Protein AF-A0AAV6Z1L3-F1 (afdb_monomer_lite)

pLDDT: mean 73.96, std 23.4, range [27.77, 97.69]

Radius of gyration: 25.68 Å; chains: 1; bounding box: 62×85×58 Å

InterPro domains:
  IPR026791 Dedicator of cytokinesis [PTHR23317] (1-292)
  IPR060065 DOCK6-11, TPR domain [PF28208] (200-290)

Structure (mmCIF, N/CA/C/O backbone):
data_AF-A0AAV6Z1L3-F1
#
_entry.id   AF-A0AAV6Z1L3-F1
#
loop_
_atom_site.group_PDB
_atom_site.id
_atom_site.type_symbol
_atom_site.label_atom_id
_atom_site.label_alt_id
_atom_site.label_comp_id
_atom_site.label_asym_id
_atom_site.label_entity_id
_atom_site.label_seq_id
_atom_site.pdbx_PDB_ins_code
_atom_site.Cartn_x
_atom_site.Cartn_y
_atom_site.Cartn_z
_atom_site.occupancy
_atom_site.B_iso_or_equiv
_atom_site.auth_seq_id
_atom_site.auth_comp_id
_atom_site.auth_asym_id
_atom_site.auth_atom_id
_atom_site.pdbx_PDB_model_num
ATOM 1 N N . GLN A 1 1 ? -10.221 18.051 -15.259 1.00 65.19 1 GLN A N 1
ATOM 2 C CA . GLN A 1 1 ? -9.215 16.973 -15.353 1.00 65.19 1 GLN A CA 1
ATOM 3 C C . GLN A 1 1 ? -8.293 17.089 -14.142 1.00 65.19 1 GLN A C 1
ATOM 5 O O . GLN A 1 1 ? -8.167 18.196 -13.633 1.00 65.19 1 GLN A O 1
ATOM 10 N N . ASP A 1 2 ? -7.789 15.989 -13.578 1.00 86.56 2 ASP A N 1
ATOM 11 C CA . ASP A 1 2 ? -6.905 16.030 -12.400 1.00 86.56 2 ASP A CA 1
ATOM 12 C C . ASP A 1 2 ? -5.448 15.824 -12.822 1.00 86.56 2 ASP A C 1
ATOM 14 O O . ASP A 1 2 ? -5.086 14.736 -13.264 1.00 86.56 2 ASP A O 1
ATOM 18 N N . ASN A 1 3 ? -4.632 16.873 -12.702 1.00 89.88 3 ASN A N 1
ATOM 19 C CA . ASN A 1 3 ? -3.274 16.882 -13.249 1.00 89.88 3 ASN A CA 1
ATOM 20 C C . ASN A 1 3 ? -2.341 15.886 -12.540 1.00 89.88 3 ASN A C 1
ATOM 22 O O . ASN A 1 3 ? -1.451 15.323 -13.177 1.00 89.88 3 ASN A O 1
ATOM 26 N N . HIS A 1 4 ? -2.525 15.663 -11.234 1.00 92.12 4 HIS A N 1
ATOM 27 C CA . HIS A 1 4 ? -1.673 14.761 -10.454 1.00 92.12 4 HIS A CA 1
ATOM 28 C C . HIS A 1 4 ? -1.949 13.304 -10.821 1.00 92.12 4 HIS A C 1
ATOM 30 O O . HIS A 1 4 ? -1.023 12.543 -11.109 1.00 92.12 4 HIS A O 1
ATOM 36 N N . LEU A 1 5 ? -3.232 12.947 -10.881 1.00 91.69 5 LEU A N 1
ATOM 37 C CA . LEU A 1 5 ? -3.677 11.617 -11.263 1.00 91.69 5 LEU A CA 1
ATOM 38 C C . LEU A 1 5 ? -3.288 11.278 -12.707 1.00 91.69 5 LEU A C 1
ATOM 40 O O . LEU A 1 5 ? -2.780 10.192 -12.977 1.00 91.69 5 LEU A O 1
ATOM 44 N N . GLU A 1 6 ? -3.481 12.220 -13.631 1.00 91.06 6 GLU A N 1
ATOM 45 C CA . GLU A 1 6 ? -3.115 12.044 -15.035 1.00 91.06 6 GLU A CA 1
ATOM 46 C C . GLU A 1 6 ? -1.605 11.881 -15.223 1.00 91.06 6 GLU A C 1
ATOM 48 O O . GLU A 1 6 ? -1.180 10.966 -15.936 1.00 91.06 6 GLU A O 1
ATOM 53 N N . LYS A 1 7 ? -0.784 12.702 -14.546 1.00 91.44 7 LYS A N 1
ATOM 54 C CA . LYS A 1 7 ? 0.680 12.569 -14.595 1.00 91.44 7 LYS A CA 1
ATOM 55 C C . LYS A 1 7 ? 1.113 11.179 -14.124 1.00 91.44 7 LYS A C 1
ATOM 57 O O . LYS A 1 7 ? 1.880 10.518 -14.822 1.00 91.44 7 LYS A O 1
ATOM 62 N N . PHE A 1 8 ? 0.598 10.717 -12.982 1.00 94.06 8 PHE A N 1
ATOM 63 C CA . PHE A 1 8 ? 0.919 9.395 -12.436 1.00 94.06 8 PHE A CA 1
ATOM 64 C C . PHE A 1 8 ? 0.513 8.251 -13.376 1.00 94.06 8 PHE A C 1
ATOM 66 O O . PHE A 1 8 ? 1.329 7.377 -13.673 1.00 94.06 8 PHE A O 1
ATOM 73 N N . LEU A 1 9 ? -0.729 8.257 -13.870 1.00 91.88 9 LEU A N 1
ATOM 74 C CA . LEU A 1 9 ? -1.236 7.188 -14.733 1.00 91.88 9 LEU A CA 1
ATOM 75 C C . LEU A 1 9 ? -0.508 7.143 -16.080 1.00 91.88 9 LEU A C 1
ATOM 77 O O . LEU A 1 9 ? -0.181 6.056 -16.553 1.00 91.88 9 LEU A O 1
ATOM 81 N N . THR A 1 10 ? -0.199 8.302 -16.666 1.00 89.81 10 THR A N 1
ATOM 82 C CA . THR A 1 10 ? 0.554 8.388 -17.928 1.00 89.81 10 THR A CA 1
ATOM 83 C C . THR A 1 10 ? 1.974 7.854 -17.758 1.00 89.81 10 THR A C 1
ATOM 85 O O . THR A 1 10 ? 2.446 7.087 -18.596 1.00 89.81 10 THR A O 1
ATOM 88 N N . LEU A 1 11 ? 2.642 8.211 -16.655 1.00 89.00 11 LEU A N 1
ATOM 89 C CA . LEU A 1 11 ? 3.970 7.695 -16.330 1.00 89.00 11 LEU A CA 1
ATOM 90 C C . LEU A 1 11 ? 3.958 6.179 -16.138 1.00 89.00 11 LEU A C 1
ATOM 92 O O . LEU A 1 11 ? 4.783 5.499 -16.734 1.00 89.00 11 LEU A O 1
ATOM 96 N N . CYS A 1 12 ? 3.013 5.633 -15.369 1.00 88.75 12 CYS A N 1
ATOM 97 C CA . CYS A 1 12 ? 2.907 4.182 -15.190 1.00 88.75 12 CYS A CA 1
ATOM 98 C C . CYS A 1 12 ? 2.656 3.465 -16.520 1.00 88.75 12 CYS A C 1
ATOM 100 O O . CYS A 1 12 ? 3.323 2.480 -16.822 1.00 88.75 12 CYS A O 1
ATOM 102 N N . HIS A 1 13 ? 1.753 4.002 -17.344 1.00 86.00 13 HIS A N 1
ATOM 103 C CA . HIS A 1 13 ? 1.431 3.418 -18.639 1.00 86.00 13 HIS A CA 1
ATOM 104 C C . HIS A 1 13 ? 2.632 3.397 -19.591 1.00 86.00 13 HIS A C 1
ATOM 106 O O . HIS A 1 13 ? 2.875 2.392 -20.255 1.00 86.00 13 HIS A O 1
ATOM 112 N N . ALA A 1 14 ? 3.427 4.471 -19.617 1.00 82.94 14 ALA A N 1
ATOM 113 C CA . ALA A 1 14 ? 4.644 4.532 -20.422 1.00 82.94 14 ALA A CA 1
ATOM 114 C C . ALA A 1 14 ? 5.702 3.494 -19.999 1.00 82.94 14 ALA A C 1
ATOM 116 O O . ALA A 1 14 ? 6.586 3.178 -20.793 1.00 82.94 14 ALA A O 1
ATOM 117 N N . LEU A 1 15 ? 5.605 2.961 -18.775 1.00 79.88 15 LEU A N 1
ATOM 118 C CA . LEU A 1 15 ? 6.549 2.008 -18.182 1.00 79.88 15 LEU A CA 1
ATOM 119 C C . LEU A 1 15 ? 6.068 0.550 -18.244 1.00 79.88 15 LEU A C 1
ATOM 121 O O . LEU A 1 15 ? 6.823 -0.355 -17.903 1.00 79.88 15 LEU A O 1
ATOM 125 N N . GLU A 1 16 ? 4.836 0.304 -18.695 1.00 76.00 16 GLU A N 1
ATOM 126 C CA . GLU A 1 16 ? 4.280 -1.049 -18.867 1.00 76.00 16 GLU A CA 1
ATOM 127 C C . GLU A 1 16 ? 4.758 -1.754 -20.144 1.00 76.00 16 GLU A C 1
ATOM 129 O O . GLU A 1 16 ? 4.605 -2.969 -20.268 1.00 76.00 16 GLU A O 1
ATOM 134 N N . GLY A 1 17 ? 5.332 -1.006 -21.088 1.00 70.56 17 GLY A N 1
ATOM 135 C CA . GLY A 1 17 ? 5.827 -1.508 -22.369 1.00 70.56 17 GLY A CA 1
ATOM 136 C C . GLY A 1 17 ? 7.280 -1.109 -22.654 1.00 70.56 17 GLY A C 1
ATOM 137 O O . GLY A 1 17 ? 7.966 -0.582 -21.778 1.00 70.56 17 GLY A O 1
ATOM 138 N N . PRO A 1 18 ? 7.776 -1.347 -23.883 1.00 66.38 18 PRO A N 1
ATOM 139 C CA . PRO A 1 18 ? 9.090 -0.866 -24.297 1.00 66.38 18 PRO A CA 1
ATOM 140 C C . PRO A 1 18 ? 9.117 0.667 -24.258 1.00 66.38 18 PRO A C 1
ATOM 142 O O . PRO A 1 18 ? 8.459 1.345 -25.052 1.00 66.38 18 PRO A O 1
ATOM 145 N N . VAL A 1 19 ? 9.874 1.216 -23.309 1.00 70.00 19 VAL A N 1
ATOM 146 C CA . VAL A 1 19 ? 9.942 2.660 -23.076 1.00 70.00 19 VAL A CA 1
ATOM 147 C C . VAL A 1 19 ? 10.664 3.330 -24.241 1.00 70.00 19 VAL A C 1
ATOM 149 O O . VAL A 1 19 ? 11.829 3.045 -24.509 1.00 70.00 19 VAL A O 1
ATOM 152 N N . THR A 1 20 ? 9.978 4.242 -24.931 1.00 70.25 20 THR A N 1
ATOM 153 C CA . THR A 1 20 ? 10.572 5.058 -25.997 1.00 70.25 20 THR A CA 1
ATOM 154 C C . THR A 1 20 ? 10.669 6.498 -25.514 1.00 70.25 20 THR A C 1
ATOM 156 O O . THR A 1 20 ? 9.656 7.178 -25.348 1.00 70.25 20 THR A O 1
ATOM 159 N N . PHE A 1 21 ? 11.889 6.962 -25.249 1.00 75.81 21 PHE A N 1
ATOM 160 C CA . PHE A 1 21 ? 12.128 8.325 -24.780 1.00 75.81 21 PHE A CA 1
ATOM 161 C C . PHE A 1 21 ? 12.169 9.338 -25.938 1.00 75.81 21 PHE A C 1
ATOM 163 O O . PHE A 1 21 ? 12.602 8.991 -27.039 1.00 75.81 21 PHE A O 1
ATOM 170 N N . PRO A 1 22 ? 11.784 10.609 -25.698 1.00 75.69 22 PRO A N 1
ATOM 171 C CA . PRO A 1 22 ? 11.265 11.166 -24.445 1.00 75.69 22 PRO A CA 1
ATOM 172 C C . PRO A 1 22 ? 9.778 10.851 -24.233 1.00 75.69 22 PRO A C 1
ATOM 174 O O . PRO A 1 22 ? 8.977 10.923 -25.167 1.00 75.69 22 PRO A O 1
ATOM 177 N N . ILE A 1 23 ? 9.392 10.584 -22.985 1.00 77.94 23 ILE A N 1
ATOM 178 C CA . ILE A 1 23 ? 7.982 10.405 -22.628 1.00 77.94 23 ILE A CA 1
ATOM 179 C C . ILE A 1 23 ? 7.345 11.796 -22.581 1.00 77.94 23 ILE A C 1
ATOM 181 O O . ILE A 1 23 ? 7.827 12.684 -21.877 1.00 77.94 23 ILE A O 1
ATOM 185 N N . ARG A 1 24 ? 6.273 12.011 -23.346 1.00 75.06 24 ARG A N 1
ATOM 186 C CA . ARG A 1 24 ? 5.487 13.250 -23.279 1.00 75.06 24 ARG A CA 1
ATOM 187 C C . ARG A 1 24 ? 4.335 13.046 -22.309 1.00 75.06 24 ARG A C 1
ATOM 189 O O . ARG A 1 24 ? 3.485 12.195 -22.553 1.00 75.06 24 ARG A O 1
ATOM 196 N N . VAL A 1 25 ? 4.320 13.818 -21.229 1.00 76.19 25 VAL A N 1
ATOM 197 C CA . VAL A 1 25 ? 3.240 13.813 -20.239 1.00 76.19 25 VAL A CA 1
ATOM 198 C C . VAL A 1 25 ? 2.712 15.229 -20.126 1.00 76.19 25 VAL A C 1
ATOM 200 O O . VAL A 1 25 ? 3.458 16.125 -19.727 1.00 76.19 25 VAL A O 1
ATOM 203 N N . LEU A 1 26 ? 1.441 15.430 -20.483 1.00 71.50 26 LEU A N 1
ATOM 204 C CA . LEU A 1 26 ? 0.866 16.767 -20.654 1.00 71.50 26 LEU A CA 1
ATOM 205 C C . LEU A 1 26 ? 1.756 17.588 -21.618 1.00 71.50 26 LEU A C 1
ATOM 207 O O . LEU A 1 26 ? 1.988 17.153 -22.746 1.00 71.50 26 LEU A O 1
ATOM 211 N N . ASP A 1 27 ? 2.330 18.699 -21.142 1.00 70.06 27 ASP A N 1
ATOM 212 C CA . ASP A 1 27 ? 3.246 19.579 -21.885 1.00 70.06 27 ASP A CA 1
ATOM 213 C C . ASP A 1 27 ? 4.737 19.368 -21.544 1.00 70.06 27 ASP A C 1
ATOM 215 O O . ASP A 1 27 ? 5.611 20.073 -22.055 1.00 70.06 27 ASP A O 1
ATOM 219 N N . GLN A 1 28 ? 5.066 18.406 -20.674 1.00 78.06 28 GLN A N 1
ATOM 220 C CA . GLN A 1 28 ? 6.437 18.155 -20.223 1.00 78.06 28 GLN A CA 1
ATOM 221 C C . GLN A 1 28 ? 7.077 16.986 -20.979 1.00 78.06 28 GLN A C 1
ATOM 223 O O . GLN A 1 28 ? 6.476 15.926 -21.172 1.00 78.06 28 GLN A O 1
ATOM 228 N N . LYS A 1 29 ? 8.336 17.176 -21.393 1.00 81.44 29 LYS A N 1
ATOM 229 C CA . LYS A 1 29 ? 9.184 16.113 -21.945 1.00 81.44 29 LYS A CA 1
ATOM 230 C C . LYS A 1 29 ? 10.006 15.504 -20.816 1.00 81.44 29 LYS A C 1
ATOM 232 O O . LYS A 1 29 ? 10.854 16.184 -20.248 1.00 81.44 29 LYS A O 1
ATOM 237 N N . ILE A 1 30 ? 9.768 14.232 -20.534 1.00 82.62 30 ILE A N 1
ATOM 238 C CA . ILE A 1 30 ? 10.465 13.470 -19.501 1.00 82.62 30 ILE A CA 1
ATOM 239 C C . ILE A 1 30 ? 11.556 12.642 -20.176 1.00 82.62 30 ILE A C 1
ATOM 241 O O . ILE A 1 30 ? 11.295 11.863 -21.101 1.00 82.62 30 ILE A O 1
ATOM 245 N N . THR A 1 31 ? 12.795 12.857 -19.741 1.00 83.88 31 THR A N 1
ATOM 246 C CA . THR A 1 31 ? 13.967 12.115 -20.210 1.00 83.88 31 THR A CA 1
ATOM 247 C C . THR A 1 31 ? 14.218 10.915 -19.306 1.00 83.88 31 THR A C 1
ATOM 249 O O . THR A 1 31 ? 13.732 10.856 -18.179 1.00 83.88 31 THR A O 1
ATOM 252 N N . GLU A 1 32 ? 15.021 9.959 -19.768 1.00 80.62 32 GLU A N 1
ATOM 253 C CA . GLU A 1 32 ? 15.400 8.799 -18.951 1.00 80.62 32 GLU A CA 1
ATOM 254 C C . GLU A 1 32 ? 16.074 9.213 -17.635 1.00 80.62 32 GLU A C 1
ATOM 256 O O . GLU A 1 32 ? 15.790 8.651 -16.581 1.00 80.62 32 GLU A O 1
ATOM 261 N N . SER A 1 33 ? 16.895 10.265 -17.678 1.00 80.81 33 SER A N 1
ATOM 262 C CA . SER A 1 33 ? 17.598 10.802 -16.512 1.00 80.81 33 SER A CA 1
ATOM 263 C C . SER A 1 33 ? 16.686 11.488 -15.489 1.00 80.81 33 SER A C 1
ATOM 265 O O . SER A 1 33 ? 17.058 11.570 -14.322 1.00 80.81 33 SER A O 1
ATOM 267 N N . SER A 1 34 ? 15.522 12.011 -15.899 1.00 86.12 34 SER A N 1
ATOM 268 C CA . SER A 1 34 ? 14.571 12.670 -14.990 1.00 86.12 34 SER A CA 1
ATOM 269 C C . SER A 1 34 ? 13.438 11.748 -14.542 1.00 86.12 34 SER A C 1
ATOM 271 O O . SER A 1 34 ? 12.800 12.027 -13.529 1.00 86.12 34 SER A O 1
ATOM 273 N N . LEU 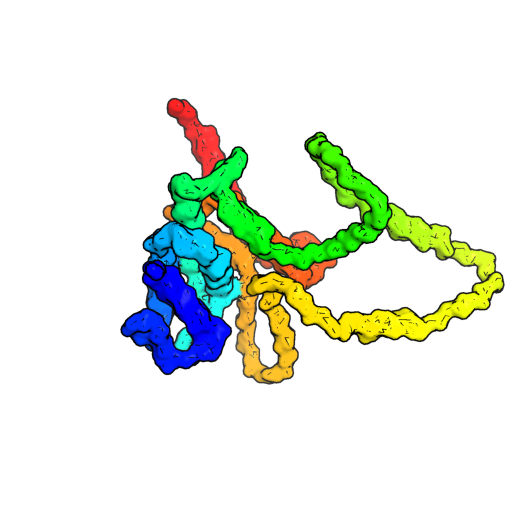A 1 35 ? 13.219 10.633 -15.248 1.00 87.12 35 LEU A N 1
ATOM 274 C CA . LEU A 1 35 ? 12.097 9.720 -15.037 1.00 87.12 35 LEU A CA 1
ATOM 275 C C . LEU A 1 35 ? 11.957 9.262 -13.584 1.00 87.12 35 LEU A C 1
ATOM 277 O O . LEU A 1 35 ? 10.857 9.291 -13.039 1.00 87.12 35 LEU A O 1
ATOM 281 N N . GLU A 1 36 ? 13.055 8.847 -12.947 1.00 89.62 36 GLU A N 1
ATOM 282 C CA . GLU A 1 36 ? 13.023 8.400 -11.552 1.00 89.62 36 GLU A CA 1
ATOM 283 C C . GLU A 1 36 ? 12.492 9.502 -10.627 1.00 89.62 36 GLU A C 1
ATOM 285 O O . GLU A 1 36 ? 11.626 9.257 -9.783 1.00 89.62 36 GLU A O 1
ATOM 290 N N . HIS A 1 37 ? 13.015 10.716 -10.789 1.00 90.69 37 HIS A N 1
ATOM 291 C CA . HIS A 1 37 ? 12.625 11.867 -9.989 1.00 90.69 37 HIS A CA 1
ATOM 292 C C . HIS A 1 37 ? 11.164 12.252 -10.251 1.00 90.69 37 HIS A C 1
ATOM 294 O O . HIS A 1 37 ? 10.393 12.427 -9.307 1.00 90.69 37 HIS A O 1
ATOM 300 N N . ASP A 1 38 ? 10.760 12.308 -11.520 1.00 91.19 38 ASP A N 1
ATOM 301 C CA . ASP A 1 38 ? 9.393 12.619 -11.934 1.00 91.19 38 ASP A CA 1
ATOM 302 C C . ASP A 1 38 ? 8.375 11.593 -11.422 1.00 91.19 38 ASP A C 1
ATOM 304 O O . ASP A 1 38 ? 7.295 11.973 -10.959 1.00 91.19 38 ASP A O 1
ATOM 308 N N . LEU A 1 39 ? 8.720 10.301 -11.451 1.00 92.12 39 LEU A N 1
ATOM 309 C CA . LEU A 1 39 ? 7.866 9.237 -10.935 1.00 92.12 39 LEU A CA 1
ATOM 310 C C . LEU A 1 39 ? 7.749 9.320 -9.408 1.00 92.12 39 LEU A C 1
ATOM 312 O O . LEU A 1 39 ? 6.629 9.286 -8.896 1.00 92.12 39 LEU A O 1
ATOM 316 N N . LYS A 1 40 ? 8.860 9.524 -8.683 1.00 93.56 40 LYS A N 1
ATOM 317 C CA . LYS A 1 40 ? 8.846 9.754 -7.223 1.00 93.56 40 LYS A CA 1
ATOM 318 C C . LYS A 1 40 ? 7.954 10.933 -6.844 1.00 93.56 40 LYS A C 1
ATOM 320 O O . LYS A 1 40 ? 7.123 10.807 -5.946 1.00 93.56 40 LYS A O 1
ATOM 325 N N . LEU A 1 41 ? 8.082 12.058 -7.547 1.00 93.56 41 LEU A N 1
ATOM 326 C CA . LEU A 1 41 ? 7.231 13.223 -7.317 1.00 93.56 41 LEU A CA 1
ATOM 327 C C . LEU A 1 41 ? 5.760 12.921 -7.609 1.00 93.56 41 LEU A C 1
ATOM 329 O O . LEU A 1 41 ? 4.903 13.285 -6.806 1.00 93.56 41 LEU A O 1
ATOM 333 N N . SER A 1 42 ? 5.460 12.226 -8.712 1.00 94.38 42 SER A N 1
ATOM 334 C CA . SER A 1 42 ? 4.078 11.870 -9.054 1.00 94.38 42 SER A CA 1
ATOM 335 C C . SER A 1 42 ? 3.424 10.986 -7.985 1.00 94.38 42 SER A C 1
ATOM 337 O O . SER A 1 42 ? 2.273 11.225 -7.629 1.00 94.38 42 SER A O 1
ATOM 339 N N . LEU A 1 43 ? 4.173 10.041 -7.399 1.00 95.25 43 LEU A N 1
ATOM 340 C CA . LEU A 1 43 ? 3.709 9.187 -6.303 1.00 95.25 43 LEU A CA 1
ATOM 341 C C . LEU A 1 43 ? 3.332 10.017 -5.071 1.00 95.25 43 LEU A C 1
ATOM 343 O O . LEU A 1 43 ? 2.241 9.854 -4.524 1.00 95.25 43 LEU A O 1
ATOM 347 N N . ILE A 1 44 ? 4.199 10.941 -4.653 1.00 93.75 44 ILE A N 1
ATOM 348 C CA . ILE A 1 44 ? 3.959 11.804 -3.485 1.00 93.75 44 ILE A CA 1
ATOM 349 C C . ILE A 1 44 ? 2.735 12.708 -3.719 1.00 93.75 44 ILE A C 1
ATOM 351 O O . ILE A 1 44 ? 1.885 12.874 -2.837 1.00 93.75 44 ILE A O 1
ATOM 355 N N . GLN A 1 45 ? 2.611 13.254 -4.931 1.00 93.44 45 GLN A N 1
ATOM 356 C CA . GLN A 1 45 ? 1.542 14.177 -5.311 1.00 93.44 45 GLN A CA 1
ATOM 357 C C . GLN A 1 45 ? 0.162 13.520 -5.449 1.00 93.44 45 GLN A C 1
ATOM 359 O O . GLN A 1 45 ? -0.837 14.238 -5.424 1.00 93.44 45 GLN A O 1
ATOM 364 N N . LEU A 1 46 ? 0.062 12.185 -5.513 1.00 92.88 46 LEU A N 1
ATOM 365 C CA . LEU A 1 46 ? -1.234 11.491 -5.551 1.00 92.88 46 LEU A CA 1
ATOM 366 C C . LEU A 1 46 ? -2.143 11.863 -4.374 1.00 92.88 46 LEU A C 1
ATOM 368 O O . LEU A 1 46 ? -3.357 11.954 -4.548 1.00 92.88 46 LEU A O 1
ATOM 372 N N . SER A 1 47 ? -1.560 12.133 -3.204 1.00 88.56 47 SER A N 1
ATOM 373 C CA . SER A 1 47 ? -2.279 12.587 -2.004 1.00 88.56 47 SER A CA 1
ATOM 374 C C . SER A 1 47 ? -3.012 13.924 -2.187 1.00 88.56 47 SER A C 1
ATOM 376 O O . SER A 1 47 ? -3.978 14.191 -1.478 1.00 88.56 47 SER A O 1
ATOM 378 N N . SER A 1 48 ? -2.570 14.744 -3.147 1.00 90.19 48 SER A N 1
ATOM 379 C CA . SER A 1 48 ? -3.136 16.058 -3.480 1.00 90.19 48 SER A CA 1
ATOM 380 C C . SER A 1 48 ? -4.160 16.002 -4.621 1.00 90.19 48 SER A C 1
ATOM 382 O O . SER A 1 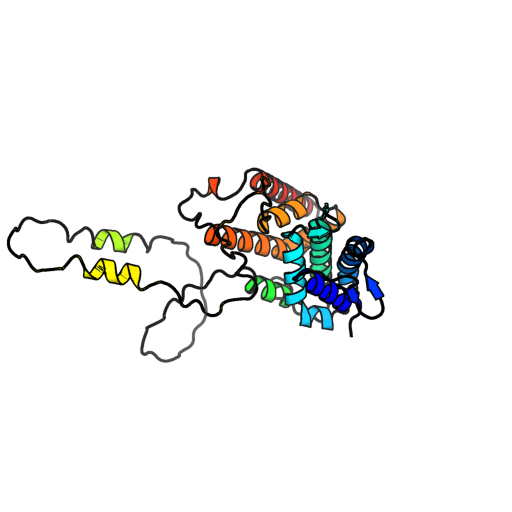48 ? -4.671 17.040 -5.040 1.00 90.19 48 SER A O 1
ATOM 384 N N . SER A 1 49 ? -4.466 14.809 -5.139 1.00 92.00 49 SER A N 1
ATOM 385 C CA . SER A 1 49 ? -5.476 14.633 -6.189 1.00 92.00 49 SER A CA 1
ATOM 386 C C . SER A 1 49 ? -6.871 14.964 -5.657 1.00 92.00 49 SER A C 1
ATOM 388 O O . SER A 1 49 ? -7.200 14.698 -4.498 1.00 92.00 49 SER A O 1
ATOM 390 N N . ARG A 1 50 ? -7.736 15.501 -6.519 1.00 91.25 50 ARG A N 1
ATOM 391 C CA . ARG A 1 50 ? -9.145 15.740 -6.193 1.00 91.25 50 ARG A CA 1
ATOM 392 C C . ARG A 1 50 ? -9.835 14.416 -5.858 1.00 91.25 50 ARG A C 1
ATOM 394 O O . ARG A 1 50 ? -9.649 13.411 -6.547 1.00 91.25 50 ARG A O 1
ATOM 401 N N . LEU A 1 51 ? -10.681 14.444 -4.828 1.00 90.69 51 LEU A N 1
ATOM 402 C CA . LEU A 1 51 ? -11.347 13.255 -4.295 1.00 90.69 51 LEU A CA 1
ATOM 403 C C . LEU A 1 51 ? -12.189 12.522 -5.349 1.00 90.69 51 LEU A C 1
ATOM 405 O O . LEU A 1 51 ? -12.083 11.308 -5.472 1.00 90.69 51 LEU A O 1
ATOM 409 N N . GLU A 1 52 ? -13.007 13.244 -6.114 1.00 92.06 52 GLU A N 1
ATOM 410 C CA . GLU A 1 52 ? -13.922 12.651 -7.097 1.00 92.06 52 GLU A CA 1
ATOM 411 C C . GLU A 1 52 ? -13.178 11.849 -8.193 1.00 92.06 52 GLU A C 1
ATOM 413 O O . GLU A 1 52 ? -13.451 10.655 -8.333 1.00 92.06 52 GLU A O 1
ATOM 418 N N . PRO A 1 53 ? -12.179 12.408 -8.911 1.00 91.94 53 PRO A N 1
ATOM 419 C CA . PRO A 1 53 ? -11.335 11.629 -9.822 1.00 91.94 53 PRO A CA 1
ATOM 420 C C . PRO A 1 53 ? -10.623 10.453 -9.150 1.00 91.94 53 PRO A C 1
ATOM 422 O O . PRO A 1 53 ? -10.567 9.364 -9.718 1.00 91.94 53 PRO A O 1
ATOM 425 N N . LEU A 1 54 ? -10.098 10.651 -7.937 1.00 93.06 54 LEU A N 1
ATOM 426 C CA . LEU A 1 54 ? -9.400 9.596 -7.206 1.00 93.06 54 LEU A CA 1
ATOM 427 C C . LEU A 1 54 ? -10.328 8.416 -6.892 1.00 93.06 54 LEU A C 1
ATOM 429 O O . LEU A 1 54 ? -9.915 7.272 -7.030 1.00 93.06 54 LEU A O 1
ATOM 433 N N . VAL A 1 55 ? -11.580 8.681 -6.513 1.00 93.38 55 VAL A N 1
ATOM 434 C CA . VAL A 1 55 ? -12.598 7.652 -6.252 1.00 93.38 55 VAL A CA 1
ATOM 435 C C . VAL A 1 55 ? -12.947 6.886 -7.529 1.00 93.38 55 VAL A C 1
ATOM 437 O O . VAL A 1 55 ? -12.971 5.655 -7.505 1.00 93.38 55 VAL A O 1
ATOM 440 N N . LEU A 1 56 ? -13.159 7.587 -8.649 1.00 92.38 56 LEU A N 1
ATOM 441 C CA . LEU A 1 56 ? -13.501 6.971 -9.939 1.00 92.38 56 LEU A CA 1
ATOM 442 C C . LEU A 1 56 ? -12.409 6.014 -10.438 1.00 92.38 56 LEU A C 1
ATOM 444 O O . LEU A 1 56 ? -12.704 4.915 -10.910 1.00 92.38 56 LEU A O 1
ATOM 448 N N . PHE A 1 57 ? -11.143 6.407 -10.294 1.00 93.62 57 PHE A N 1
ATOM 449 C CA . PHE A 1 57 ? -9.994 5.633 -10.770 1.00 93.62 57 PHE A CA 1
ATOM 450 C C . PHE A 1 57 ? -9.264 4.872 -9.657 1.00 93.62 57 PHE A C 1
ATOM 452 O O . PHE A 1 57 ? -8.165 4.371 -9.889 1.00 93.62 57 PHE A O 1
ATOM 459 N N . LEU A 1 58 ? -9.859 4.739 -8.464 1.00 93.88 58 LEU A N 1
ATOM 460 C CA . LEU A 1 58 ? -9.172 4.201 -7.285 1.00 93.88 58 LEU A CA 1
ATOM 461 C C . LEU A 1 58 ? -8.564 2.821 -7.536 1.00 93.88 58 LEU A C 1
ATOM 463 O O . LEU A 1 58 ? -7.415 2.576 -7.183 1.00 93.88 58 LEU A O 1
ATOM 467 N N . HIS A 1 59 ? -9.340 1.932 -8.154 1.00 93.00 59 HIS A N 1
ATOM 468 C CA . HIS A 1 59 ? -8.908 0.574 -8.467 1.00 93.00 59 HIS A CA 1
ATOM 469 C C . HIS A 1 59 ? -7.657 0.576 -9.356 1.00 93.00 59 HIS A C 1
ATOM 471 O O . HIS A 1 59 ? -6.680 -0.089 -9.036 1.00 93.00 59 HIS A O 1
ATOM 477 N N . LEU A 1 60 ? -7.648 1.400 -10.408 1.00 93.25 60 LEU A N 1
ATOM 478 C CA . LEU A 1 60 ? -6.516 1.531 -11.317 1.00 93.25 60 LEU A CA 1
ATOM 479 C C . LEU A 1 60 ? -5.292 2.115 -10.602 1.00 93.25 60 LEU A C 1
ATOM 481 O O . LEU A 1 60 ? -4.185 1.616 -10.781 1.00 93.25 60 LEU A O 1
ATOM 485 N N . VAL A 1 61 ? -5.483 3.148 -9.777 1.00 95.38 61 VAL A N 1
ATOM 486 C CA . VAL A 1 61 ? -4.395 3.780 -9.015 1.00 95.38 61 VAL A CA 1
ATOM 487 C C . VAL A 1 61 ? -3.754 2.786 -8.057 1.00 95.38 61 VAL A C 1
ATOM 489 O O . VAL A 1 61 ? -2.534 2.634 -8.067 1.00 95.38 61 VAL A O 1
ATOM 492 N N . LEU A 1 62 ? -4.561 2.098 -7.246 1.00 95.44 62 LEU A N 1
ATOM 493 C CA . LEU A 1 62 ? -4.058 1.122 -6.284 1.00 95.44 62 LEU A CA 1
ATOM 494 C C . LEU A 1 62 ? -3.392 -0.066 -6.989 1.00 95.44 62 LEU A C 1
ATOM 496 O O . LEU A 1 62 ? -2.334 -0.497 -6.539 1.00 95.44 62 LEU A O 1
ATOM 500 N N . ASP A 1 63 ? -3.923 -0.524 -8.126 1.00 92.25 63 ASP A N 1
ATOM 501 C CA . ASP A 1 63 ? -3.284 -1.566 -8.933 1.00 92.25 63 ASP A CA 1
ATOM 502 C C . ASP A 1 63 ? -1.892 -1.132 -9.419 1.00 92.25 63 ASP A C 1
ATOM 504 O O . ASP A 1 63 ? -0.920 -1.874 -9.256 1.00 92.25 63 ASP A O 1
ATOM 508 N N . LYS A 1 64 ? -1.753 0.087 -9.964 1.00 92.88 64 LYS A N 1
ATOM 509 C CA . LYS A 1 64 ? -0.442 0.611 -10.394 1.00 92.88 64 LYS A CA 1
ATOM 510 C C . LYS A 1 64 ? 0.524 0.785 -9.222 1.00 92.88 6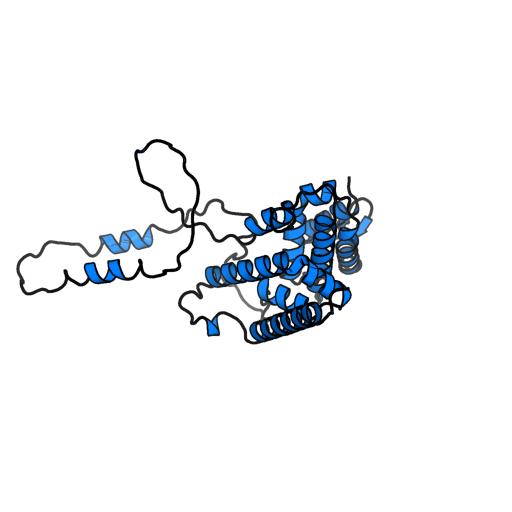4 LYS A C 1
ATOM 512 O O . LYS A 1 64 ? 1.693 0.427 -9.346 1.00 92.88 64 LYS A O 1
ATOM 517 N N . LEU A 1 65 ? 0.047 1.276 -8.076 1.00 95.25 65 LEU A N 1
ATOM 518 C CA . LEU A 1 65 ? 0.863 1.407 -6.866 1.00 95.25 65 LEU A CA 1
ATOM 519 C C . LEU A 1 65 ? 1.372 0.045 -6.390 1.00 95.25 65 LEU A C 1
ATOM 521 O O . LEU A 1 65 ? 2.569 -0.108 -6.165 1.00 95.25 65 LEU A O 1
ATOM 525 N N . PHE A 1 66 ? 0.495 -0.956 -6.303 1.00 93.88 66 PHE A N 1
ATOM 526 C CA . PHE A 1 66 ? 0.863 -2.304 -5.870 1.00 93.88 66 PHE A CA 1
ATOM 527 C C . PHE A 1 66 ? 1.805 -2.992 -6.856 1.00 93.88 66 PHE A C 1
ATOM 529 O O . PHE A 1 66 ? 2.714 -3.707 -6.434 1.00 93.88 66 PHE A O 1
ATOM 536 N N . HIS A 1 67 ? 1.635 -2.746 -8.155 1.00 90.06 67 HIS A N 1
ATOM 537 C CA . HIS A 1 67 ? 2.558 -3.217 -9.180 1.00 90.06 67 HIS A CA 1
ATOM 538 C C . HIS A 1 67 ? 3.964 -2.623 -8.991 1.00 90.06 67 HIS A C 1
ATOM 540 O O . HIS A 1 67 ? 4.941 -3.367 -8.907 1.00 90.06 67 HIS A O 1
ATOM 546 N N . LEU A 1 68 ? 4.068 -1.301 -8.819 1.00 91.31 68 LEU A N 1
ATOM 547 C CA . LEU A 1 68 ? 5.339 -0.616 -8.547 1.00 91.31 68 LEU A CA 1
ATOM 548 C C . LEU A 1 68 ? 5.975 -1.032 -7.209 1.00 91.31 68 LEU A C 1
ATOM 550 O O . LEU A 1 68 ? 7.195 -0.966 -7.058 1.00 91.31 68 LEU A O 1
ATOM 554 N N . THR A 1 69 ? 5.176 -1.487 -6.238 1.00 91.56 69 THR A N 1
ATOM 555 C CA . THR A 1 69 ? 5.687 -2.040 -4.979 1.00 91.56 69 THR A CA 1
ATOM 556 C C . THR A 1 69 ? 6.498 -3.318 -5.215 1.00 91.56 69 THR A C 1
ATOM 558 O O . THR A 1 69 ? 7.580 -3.464 -4.644 1.00 91.56 69 THR A O 1
ATOM 561 N N . VAL A 1 70 ? 6.004 -4.235 -6.055 1.00 88.94 70 VAL A N 1
ATOM 562 C CA . VAL A 1 70 ? 6.603 -5.570 -6.256 1.00 88.94 70 VAL A CA 1
ATOM 563 C C . VAL A 1 70 ? 7.567 -5.664 -7.429 1.00 88.94 70 VAL A C 1
ATOM 565 O O . VAL A 1 70 ? 8.350 -6.614 -7.492 1.00 88.94 70 VAL A O 1
ATOM 568 N N . GLN A 1 71 ? 7.517 -4.704 -8.350 1.00 83.88 71 GLN A N 1
ATOM 569 C CA . GLN A 1 71 ? 8.329 -4.695 -9.556 1.00 83.88 71 GLN A CA 1
ATOM 570 C C . GLN A 1 71 ? 9.392 -3.593 -9.475 1.00 83.88 71 GLN A C 1
ATOM 572 O O . GLN A 1 71 ? 9.102 -2.431 -9.762 1.00 83.88 71 GLN A O 1
ATOM 577 N N . PRO A 1 72 ? 10.640 -3.936 -9.096 1.00 78.62 72 PRO A N 1
ATOM 578 C CA . PRO A 1 72 ? 11.768 -3.038 -9.283 1.00 78.62 72 PRO A CA 1
ATOM 579 C C . PRO A 1 72 ? 11.895 -2.659 -10.759 1.00 78.62 72 PRO A C 1
ATOM 581 O O . PRO A 1 72 ? 11.755 -3.508 -11.641 1.00 78.62 72 PRO A O 1
ATOM 584 N N . MET A 1 73 ? 12.170 -1.389 -11.021 1.00 77.56 73 MET A N 1
ATOM 585 C CA . MET A 1 73 ? 12.300 -0.864 -12.375 1.00 77.56 73 MET A CA 1
ATOM 586 C C . MET A 1 73 ? 13.765 -0.810 -12.786 1.00 77.56 73 MET A C 1
ATOM 588 O O . MET A 1 73 ? 14.629 -0.574 -11.946 1.00 77.56 73 MET A O 1
ATOM 592 N N . MET A 1 74 ? 14.042 -0.984 -14.076 1.00 73.56 74 MET A N 1
ATOM 593 C CA . MET A 1 74 ? 15.363 -0.736 -14.648 1.00 73.56 74 MET A CA 1
ATOM 594 C C . MET A 1 74 ? 15.360 0.630 -15.335 1.00 73.56 74 MET A C 1
ATOM 596 O O . MET A 1 74 ? 14.655 0.805 -16.323 1.00 73.56 74 MET A O 1
ATOM 600 N N . ILE A 1 75 ? 16.133 1.585 -14.817 1.00 76.69 75 ILE A N 1
ATOM 601 C CA . ILE A 1 75 ? 16.316 2.922 -15.407 1.00 76.69 75 ILE A CA 1
ATOM 602 C C . ILE A 1 75 ? 17.822 3.133 -15.584 1.00 76.69 75 ILE A C 1
ATOM 604 O O . ILE A 1 75 ? 18.570 2.978 -14.619 1.00 76.69 75 ILE A O 1
ATOM 608 N N . GLY A 1 76 ? 18.303 3.411 -16.802 1.00 70.06 76 GLY A N 1
ATOM 609 C CA . GLY A 1 76 ? 19.734 3.630 -17.056 1.00 70.06 76 GLY A CA 1
ATOM 610 C C . GLY A 1 76 ? 20.648 2.468 -16.637 1.00 70.06 76 GLY A C 1
ATOM 611 O O . GLY A 1 76 ? 21.782 2.687 -16.219 1.00 70.06 76 GLY A O 1
ATOM 612 N N . GLY A 1 77 ? 20.149 1.227 -16.665 1.00 75.88 77 GLY A N 1
ATOM 613 C CA . GLY A 1 77 ? 20.884 0.038 -16.209 1.00 75.88 77 GLY A CA 1
ATOM 614 C C . GLY A 1 77 ? 20.940 -0.157 -14.686 1.00 75.88 77 GLY A C 1
ATOM 615 O O . GLY A 1 77 ? 21.505 -1.152 -14.230 1.00 75.88 77 GLY A O 1
ATOM 616 N N . GLN A 1 78 ? 20.327 0.731 -13.898 1.00 79.69 78 GLN A N 1
ATOM 617 C CA . GLN A 1 78 ? 20.203 0.599 -12.446 1.00 79.69 78 GLN A CA 1
ATOM 618 C C . GLN A 1 78 ? 18.814 0.105 -12.043 1.00 79.69 78 GLN A C 1
ATOM 620 O O . GLN A 1 78 ? 17.803 0.479 -12.638 1.00 79.69 78 GLN A O 1
ATOM 625 N N . THR A 1 79 ? 18.765 -0.738 -11.009 1.00 80.62 79 THR A N 1
ATOM 626 C CA . THR A 1 79 ? 17.505 -1.190 -10.414 1.00 80.62 79 THR A CA 1
ATOM 627 C C . THR A 1 79 ? 17.024 -0.168 -9.390 1.00 80.62 79 THR A C 1
ATOM 629 O O . THR A 1 79 ? 17.648 0.004 -8.346 1.00 80.62 79 THR A O 1
ATOM 632 N N . VAL A 1 80 ? 15.891 0.471 -9.664 1.00 84.19 80 VAL A N 1
ATOM 633 C CA . VAL A 1 80 ? 15.261 1.457 -8.784 1.00 84.19 80 VAL A CA 1
ATOM 634 C C . VAL A 1 80 ? 14.025 0.845 -8.133 1.00 84.19 80 VAL A C 1
ATOM 636 O O . VAL A 1 80 ? 13.177 0.246 -8.800 1.00 84.19 80 VAL A O 1
ATOM 639 N N . THR A 1 81 ? 13.906 0.992 -6.812 1.00 87.69 81 THR A N 1
ATOM 640 C CA . THR A 1 81 ? 12.743 0.521 -6.049 1.00 87.69 81 THR A CA 1
ATOM 641 C C . THR A 1 81 ? 11.867 1.688 -5.619 1.00 87.69 81 THR A C 1
ATOM 643 O O . THR A 1 81 ? 12.324 2.577 -4.902 1.00 87.69 81 THR A O 1
ATOM 646 N N . PHE A 1 82 ? 10.586 1.641 -5.980 1.00 91.94 82 PHE A N 1
ATOM 647 C CA . PHE A 1 82 ? 9.597 2.645 -5.579 1.00 91.94 82 PHE A CA 1
ATOM 648 C C . PHE A 1 82 ? 8.739 2.197 -4.388 1.00 91.94 82 PHE A C 1
ATOM 650 O O . PHE A 1 82 ? 7.834 2.921 -3.989 1.00 91.94 82 PHE A O 1
ATOM 657 N N . SER A 1 83 ? 9.036 1.035 -3.793 1.00 93.12 83 SER A N 1
ATOM 658 C CA . SER A 1 83 ? 8.208 0.379 -2.775 1.00 93.12 83 SER A CA 1
ATOM 659 C C . SER A 1 83 ? 7.856 1.296 -1.595 1.00 93.12 83 SER A C 1
ATOM 661 O O . SER A 1 83 ? 6.678 1.40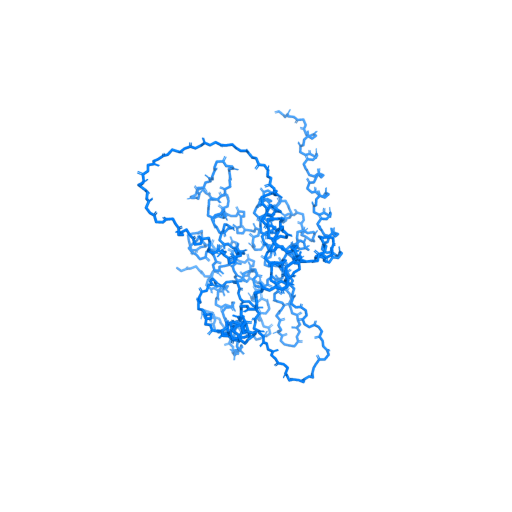3 -1.258 1.00 93.12 83 SER A O 1
ATOM 663 N N . GLN A 1 84 ? 8.821 2.047 -1.051 1.00 94.75 84 GLN A N 1
ATOM 664 C CA . GLN A 1 84 ? 8.558 3.013 0.025 1.00 94.75 84 GLN A CA 1
ATOM 665 C C . GLN A 1 84 ? 7.602 4.129 -0.417 1.00 94.75 84 GLN A C 1
ATOM 667 O O . GLN A 1 84 ? 6.572 4.340 0.216 1.00 94.75 84 GLN A O 1
ATOM 672 N N . TYR A 1 85 ? 7.896 4.801 -1.534 1.00 95.38 85 TYR A N 1
ATOM 673 C CA . TYR A 1 85 ? 7.046 5.875 -2.056 1.00 95.38 85 TYR A CA 1
ATOM 674 C C . TYR A 1 85 ? 5.632 5.372 -2.356 1.00 95.38 85 TYR A C 1
ATOM 676 O O . TYR A 1 85 ? 4.662 6.008 -1.965 1.00 95.38 85 TYR A O 1
ATOM 684 N N . THR A 1 86 ? 5.499 4.194 -2.977 1.00 96.19 86 THR A N 1
ATOM 685 C CA . THR A 1 86 ? 4.187 3.594 -3.255 1.00 96.19 86 THR A CA 1
ATOM 686 C C . THR A 1 86 ? 3.416 3.292 -1.976 1.00 96.19 86 THR A C 1
ATOM 688 O O . THR A 1 86 ? 2.219 3.557 -1.912 1.00 96.19 86 THR A O 1
ATOM 691 N N . PHE A 1 87 ? 4.092 2.790 -0.940 1.00 97.31 87 PHE A N 1
ATOM 692 C CA . PHE A 1 87 ? 3.472 2.492 0.342 1.00 97.31 87 PHE A CA 1
ATOM 693 C C . PHE A 1 87 ? 2.976 3.765 1.032 1.00 97.31 87 PHE A C 1
ATOM 695 O O . PHE A 1 87 ? 1.814 3.831 1.431 1.00 97.31 87 PHE A O 1
ATOM 702 N N . GLU A 1 88 ? 3.807 4.806 1.102 1.00 96.94 88 GLU A N 1
ATOM 703 C CA . GLU A 1 88 ? 3.422 6.100 1.675 1.00 96.94 88 GLU A CA 1
ATOM 704 C C . GLU A 1 88 ? 2.249 6.739 0.911 1.00 96.94 88 GLU A C 1
ATOM 706 O O . GLU A 1 88 ? 1.312 7.257 1.531 1.00 96.94 88 GLU A O 1
ATOM 711 N N . SER A 1 89 ? 2.227 6.633 -0.423 1.00 97.19 89 SER A N 1
ATOM 712 C CA . SER A 1 89 ? 1.097 7.074 -1.251 1.00 97.19 89 SER A CA 1
ATOM 713 C C . SER A 1 89 ? -0.186 6.305 -0.937 1.00 97.19 89 SER A C 1
ATOM 715 O O . SER A 1 89 ? -1.235 6.927 -0.769 1.00 97.19 89 SER A O 1
ATOM 717 N N . VAL A 1 90 ? -0.127 4.974 -0.803 1.00 97.69 90 VAL A N 1
ATOM 718 C CA . VAL A 1 90 ? -1.290 4.150 -0.422 1.00 97.69 90 VAL A CA 1
ATOM 719 C C . VAL A 1 90 ? -1.810 4.562 0.954 1.00 97.69 90 VAL A C 1
ATOM 721 O O . VAL A 1 90 ? -3.011 4.771 1.108 1.00 97.69 90 VAL A O 1
ATOM 724 N N . VAL A 1 91 ? -0.926 4.733 1.941 1.00 97.69 91 VAL A N 1
ATOM 725 C CA . VAL A 1 91 ? -1.299 5.181 3.294 1.00 97.69 91 VAL A CA 1
ATOM 726 C C . VAL A 1 91 ? -1.992 6.541 3.251 1.00 97.69 91 VAL A C 1
ATOM 728 O O . VAL A 1 91 ? -3.027 6.735 3.893 1.00 97.69 91 VAL A O 1
ATOM 731 N N . SER A 1 92 ? -1.470 7.460 2.441 1.00 96.62 92 SER A N 1
ATOM 732 C CA . SER A 1 92 ? -2.021 8.806 2.275 1.00 96.62 92 SER A CA 1
ATOM 733 C C . SER A 1 92 ? -3.398 8.786 1.601 1.00 96.62 92 SER A C 1
ATOM 735 O O . SER A 1 92 ? -4.325 9.439 2.080 1.00 96.62 92 SER A O 1
ATOM 737 N N . ILE A 1 93 ? -3.570 7.986 0.541 1.00 96.19 93 ILE A N 1
ATOM 738 C CA . ILE A 1 93 ? -4.855 7.784 -0.149 1.00 96.19 93 ILE A CA 1
ATOM 739 C C . ILE A 1 93 ? -5.884 7.169 0.802 1.00 96.19 93 ILE A C 1
ATOM 741 O O . ILE A 1 93 ? -6.999 7.676 0.912 1.00 96.19 93 ILE A O 1
ATOM 745 N N . VAL A 1 94 ? -5.514 6.113 1.532 1.00 96.62 94 VAL A N 1
ATOM 746 C CA . VAL A 1 94 ? -6.390 5.451 2.511 1.00 96.62 94 VAL A CA 1
ATOM 747 C C . VAL A 1 94 ? -6.835 6.433 3.593 1.00 96.62 94 VAL A C 1
ATOM 749 O O . VAL A 1 94 ? -8.025 6.499 3.906 1.00 96.62 94 VAL A O 1
ATOM 752 N N . SER A 1 95 ? -5.909 7.238 4.124 1.00 95.75 95 SER A N 1
ATOM 753 C CA . SER A 1 95 ? -6.225 8.254 5.131 1.00 95.75 95 SER A CA 1
ATOM 754 C C . SER A 1 95 ? -7.157 9.335 4.583 1.00 95.75 95 SER A C 1
ATOM 756 O O . SER A 1 95 ? -8.154 9.668 5.226 1.00 95.75 95 SER A O 1
ATOM 758 N N . SER A 1 96 ? -6.889 9.836 3.374 1.00 94.56 96 SER A N 1
ATOM 759 C CA . SER A 1 96 ? -7.720 10.839 2.700 1.00 94.56 96 SER A CA 1
ATOM 760 C C . SER A 1 96 ? -9.145 10.330 2.453 1.00 94.56 96 SER A C 1
ATOM 762 O O . SER A 1 96 ? -10.116 10.956 2.882 1.00 94.56 96 SER A O 1
ATOM 764 N N . LEU A 1 97 ? -9.288 9.135 1.868 1.00 94.62 97 LEU A N 1
ATOM 765 C CA . LEU A 1 97 ? -10.590 8.516 1.604 1.00 94.62 97 LEU A CA 1
ATOM 766 C C . LEU A 1 97 ? -11.367 8.246 2.896 1.00 94.62 97 LEU A C 1
ATOM 768 O O . LEU A 1 97 ? -12.567 8.497 2.967 1.00 94.62 97 LEU A O 1
ATOM 772 N N . HIS A 1 98 ? -10.704 7.755 3.944 1.00 94.56 98 HIS A N 1
ATOM 773 C CA . HIS A 1 98 ? -11.381 7.452 5.202 1.00 94.56 98 HIS A CA 1
ATOM 774 C C . HIS A 1 98 ? -11.850 8.707 5.960 1.00 94.56 98 HIS A C 1
ATOM 776 O O . HIS A 1 98 ? -12.869 8.663 6.658 1.00 94.56 98 HIS A O 1
ATOM 782 N N . ASN A 1 99 ? -11.108 9.811 5.852 1.00 93.06 99 ASN A N 1
ATOM 783 C CA . ASN A 1 99 ? -11.455 11.084 6.487 1.00 93.06 99 ASN A CA 1
ATOM 784 C C . ASN A 1 99 ? -12.417 11.939 5.643 1.00 93.06 99 ASN A C 1
ATOM 786 O O . ASN A 1 99 ? -12.923 12.943 6.146 1.00 93.06 99 ASN A O 1
ATOM 790 N N . SER A 1 100 ? -12.683 11.559 4.390 1.00 93.31 100 SER A N 1
ATOM 791 C CA . SER A 1 100 ? -13.661 12.253 3.556 1.00 93.31 100 SER A CA 1
ATOM 792 C C . SER A 1 100 ? -15.075 12.136 4.132 1.00 93.31 100 SER A C 1
ATOM 794 O O . SER A 1 100 ? -15.506 11.060 4.548 1.00 93.31 100 SER A O 1
ATOM 796 N N . LYS A 1 101 ? -15.800 13.260 4.134 1.00 89.69 101 LYS A N 1
ATOM 797 C CA . LYS A 1 101 ? -17.196 13.344 4.589 1.00 89.69 101 LYS A CA 1
ATOM 798 C C . LYS A 1 101 ? -18.189 12.817 3.552 1.00 89.69 101 LYS A C 1
ATOM 800 O O . LYS A 1 101 ? -19.278 12.402 3.930 1.00 89.69 101 LYS A O 1
ATOM 805 N N . ASP A 1 102 ? -17.799 12.807 2.279 1.00 90.38 102 ASP A N 1
ATOM 806 C CA . ASP A 1 102 ? -18.671 12.427 1.162 1.00 90.38 102 ASP A CA 1
ATOM 807 C C . ASP A 1 102 ? -18.736 10.904 0.961 1.00 90.38 102 ASP A C 1
ATOM 809 O O . ASP A 1 102 ? -19.557 10.401 0.196 1.00 90.38 102 ASP A O 1
ATOM 813 N N . LEU A 1 103 ? -17.864 10.149 1.640 1.00 92.00 103 LEU A N 1
ATOM 814 C CA . LEU A 1 103 ? -17.779 8.696 1.525 1.00 92.00 103 LEU A CA 1
ATOM 815 C C . LEU A 1 103 ? -18.419 8.003 2.728 1.00 92.00 103 LEU A C 1
ATOM 817 O O . LEU A 1 103 ? -18.143 8.322 3.885 1.00 92.00 103 LEU A O 1
ATOM 821 N N . SER A 1 104 ? -19.253 7.002 2.445 1.00 92.81 104 SER A N 1
ATOM 822 C CA . SER A 1 104 ? -19.955 6.243 3.477 1.00 92.81 104 SER A CA 1
ATOM 823 C C . SER A 1 104 ? -19.025 5.303 4.248 1.00 92.81 104 SER A C 1
ATOM 825 O O . SER A 1 104 ? -18.002 4.818 3.744 1.00 92.81 104 SER A O 1
ATOM 827 N N . LYS A 1 105 ? -19.411 5.034 5.499 1.00 94.81 105 LYS A N 1
ATOM 828 C CA . LYS A 1 105 ? -18.768 4.053 6.372 1.00 94.81 105 LYS A CA 1
ATOM 829 C C . LYS A 1 105 ? -19.739 2.927 6.698 1.00 94.81 105 LYS A C 1
ATOM 831 O O . LYS A 1 105 ? -20.940 3.162 6.820 1.00 94.81 105 LYS A O 1
ATOM 836 N N . ASP A 1 106 ? -19.213 1.715 6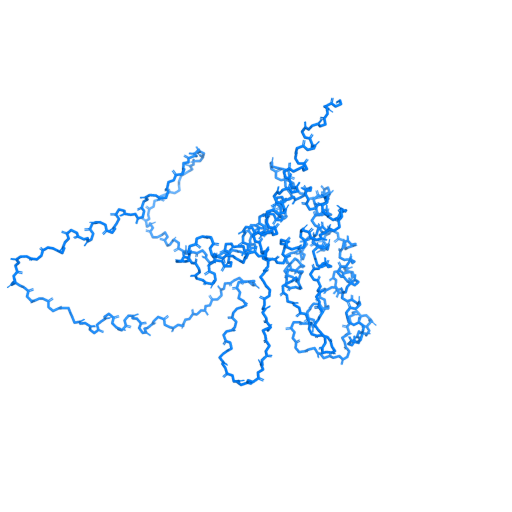.820 1.00 92.75 106 ASP A N 1
ATOM 837 C CA . ASP A 1 106 ? -19.984 0.550 7.234 1.00 92.75 106 ASP A CA 1
ATOM 838 C C . ASP A 1 106 ? -20.252 0.566 8.750 1.00 92.75 106 ASP A C 1
ATOM 840 O O . ASP A 1 106 ? -19.795 1.444 9.486 1.00 92.75 106 ASP A O 1
ATOM 844 N N . GLN A 1 107 ? -20.975 -0.443 9.237 1.00 91.44 107 GLN A N 1
ATOM 845 C CA . GLN A 1 107 ? -21.292 -0.609 10.662 1.00 91.44 107 GLN A CA 1
ATOM 846 C C . GLN A 1 107 ? -20.056 -0.745 11.574 1.00 91.44 107 GLN A C 1
ATOM 848 O O . GLN A 1 107 ? -20.160 -0.572 12.784 1.00 91.44 107 GLN A O 1
ATOM 853 N N . HIS A 1 108 ? -18.892 -1.071 11.009 1.00 91.12 108 HIS A N 1
ATOM 854 C CA . HIS A 1 108 ? -17.622 -1.196 11.723 1.00 91.12 108 HIS A CA 1
ATOM 855 C C . HIS A 1 108 ? -16.773 0.080 11.609 1.00 91.12 108 HIS A C 1
ATOM 857 O O . HIS A 1 108 ? -15.615 0.090 12.023 1.00 91.12 108 HIS A O 1
ATOM 863 N N . GLY A 1 109 ? -17.322 1.153 11.030 1.00 90.69 109 GLY A N 1
ATOM 864 C CA . GLY A 1 109 ? -16.626 2.415 10.811 1.00 90.69 109 GLY A CA 1
ATOM 865 C C . GLY A 1 109 ? -15.611 2.373 9.669 1.00 90.69 109 GLY A C 1
ATOM 866 O O . GLY A 1 109 ? -14.836 3.316 9.525 1.00 90.69 109 GLY A O 1
ATOM 867 N N . ARG A 1 110 ? -15.585 1.319 8.843 1.00 93.50 110 ARG A N 1
ATOM 868 C CA . ARG A 1 110 ? -14.672 1.199 7.696 1.00 93.50 110 ARG A CA 1
ATOM 869 C C . ARG A 1 110 ? -15.244 1.944 6.500 1.00 93.50 110 ARG A C 1
ATOM 871 O O . ARG A 1 110 ? -16.444 1.915 6.265 1.00 93.50 110 ARG A O 1
ATOM 878 N N . ASN A 1 111 ? -14.387 2.582 5.710 1.00 95.44 111 ASN A N 1
ATOM 879 C CA . ASN A 1 111 ? -14.817 3.239 4.477 1.00 95.44 111 ASN A CA 1
ATOM 880 C C . ASN A 1 111 ? -15.326 2.188 3.470 1.00 95.44 111 ASN A C 1
ATOM 882 O O . ASN A 1 111 ? -14.597 1.251 3.134 1.00 95.44 111 ASN A O 1
ATOM 886 N N . CYS A 1 112 ? -16.561 2.351 2.986 1.00 94.44 112 CYS A N 1
ATOM 887 C CA . CYS A 1 112 ? -17.236 1.368 2.134 1.00 94.44 112 CYS A CA 1
ATOM 888 C C . CYS A 1 112 ? -16.524 1.139 0.794 1.00 94.44 112 CYS A C 1
ATOM 890 O O . CYS A 1 112 ? -16.502 0.013 0.294 1.00 94.44 112 CYS A O 1
ATOM 892 N N . LEU A 1 113 ? -15.917 2.180 0.218 1.00 94.56 113 LEU A N 1
ATOM 893 C CA . LEU A 1 113 ? -15.181 2.085 -1.042 1.00 94.56 113 LEU A CA 1
ATOM 894 C C . LEU A 1 113 ? -13.896 1.269 -0.866 1.00 94.56 113 LEU A C 1
ATOM 896 O O . LEU A 1 113 ? -13.638 0.353 -1.644 1.00 94.56 113 LEU A O 1
ATOM 900 N N . LEU A 1 114 ? -13.127 1.551 0.190 1.00 95.88 114 LEU A N 1
ATOM 901 C CA . LEU A 1 114 ? -11.929 0.777 0.525 1.00 95.88 114 LEU A CA 1
ATOM 902 C C . LEU A 1 114 ? -12.276 -0.680 0.845 1.00 95.88 114 LEU A C 1
ATOM 904 O O . LEU A 1 114 ? -11.604 -1.586 0.361 1.00 95.88 114 LEU A O 1
ATOM 908 N N . ALA A 1 115 ? -13.344 -0.916 1.611 1.00 94.12 115 ALA A N 1
ATOM 909 C CA . ALA A 1 115 ? -13.810 -2.266 1.917 1.00 94.12 115 ALA A CA 1
ATOM 910 C C . ALA A 1 115 ? -14.215 -3.022 0.639 1.00 94.12 115 ALA A C 1
ATOM 912 O O . ALA A 1 115 ? -13.847 -4.183 0.461 1.00 94.12 115 ALA A O 1
ATOM 913 N N . SER A 1 116 ? -14.903 -2.345 -0.286 1.00 93.12 116 SER A N 1
ATOM 914 C CA . SER A 1 116 ? -15.277 -2.907 -1.589 1.00 93.12 116 SER A CA 1
ATOM 915 C C . SER A 1 116 ? -14.051 -3.227 -2.442 1.00 93.12 116 SER A C 1
ATOM 917 O O . SER A 1 116 ? -13.963 -4.317 -2.999 1.00 93.12 116 SER A O 1
ATOM 919 N N . TYR A 1 117 ? -13.067 -2.327 -2.509 1.00 93.81 117 TYR A N 1
ATOM 920 C CA . TYR A 1 117 ? -11.816 -2.581 -3.224 1.00 93.81 117 TYR A CA 1
ATOM 921 C C . TYR A 1 117 ? -11.095 -3.813 -2.668 1.00 93.81 117 TYR A C 1
ATOM 923 O O . TYR A 1 117 ? -10.786 -4.749 -3.409 1.00 93.81 117 TYR A O 1
ATOM 931 N N . VAL A 1 118 ? -10.900 -3.857 -1.346 1.00 93.12 118 VAL A N 1
ATOM 932 C CA . VAL A 1 118 ? -10.250 -4.992 -0.688 1.00 93.12 118 VAL A CA 1
ATOM 933 C C . VAL A 1 118 ? -11.028 -6.276 -0.946 1.00 93.12 118 VAL A C 1
ATOM 935 O O . VAL A 1 118 ? -10.418 -7.317 -1.162 1.00 93.12 118 VAL A O 1
ATOM 938 N N . TYR A 1 119 ? -12.362 -6.242 -0.978 1.00 90.00 119 TYR A N 1
ATOM 939 C CA . TYR A 1 119 ? -13.198 -7.406 -1.277 1.00 90.00 119 TYR A CA 1
ATOM 940 C C . TYR A 1 119 ? -12.915 -8.039 -2.655 1.00 90.00 119 TYR A C 1
ATOM 942 O O . TYR A 1 119 ? -12.973 -9.268 -2.775 1.00 90.00 119 TYR A O 1
ATOM 950 N N . TYR A 1 120 ? -12.565 -7.242 -3.668 1.00 89.56 120 TYR A N 1
ATOM 951 C CA . TYR A 1 120 ? -12.288 -7.727 -5.027 1.00 89.56 120 TYR A CA 1
ATOM 952 C C . TYR A 1 120 ? -10.804 -7.975 -5.328 1.00 89.56 120 TYR A C 1
ATOM 954 O O . TYR A 1 120 ? -10.500 -8.810 -6.183 1.00 89.56 120 TYR A O 1
ATOM 962 N N . VAL A 1 121 ? -9.878 -7.315 -4.628 1.00 89.69 121 VAL A N 1
ATOM 963 C CA . VAL A 1 121 ? -8.435 -7.504 -4.851 1.00 89.69 121 VAL A CA 1
ATOM 964 C C . VAL A 1 121 ? -7.950 -8.870 -4.341 1.00 89.69 121 VAL A C 1
ATOM 966 O O . VAL A 1 121 ? -8.465 -9.404 -3.355 1.00 89.69 121 VAL A O 1
ATOM 969 N N . PHE A 1 122 ? -6.951 -9.444 -5.023 1.00 82.50 122 PHE A N 1
ATOM 970 C CA . PHE A 1 122 ? -6.320 -10.735 -4.691 1.00 82.50 122 PHE A CA 1
ATOM 971 C C . PHE A 1 122 ? -7.295 -11.918 -4.552 1.00 82.50 122 PHE A C 1
ATOM 973 O O . PHE A 1 122 ? -7.033 -12.871 -3.813 1.00 82.50 122 PHE A O 1
ATOM 980 N N . ARG A 1 123 ? -8.433 -11.882 -5.256 1.00 77.44 123 ARG A N 1
ATOM 981 C CA . ARG A 1 123 ? -9.349 -13.022 -5.286 1.00 77.44 123 ARG A CA 1
ATOM 982 C C . ARG A 1 123 ? -8.705 -14.228 -5.958 1.00 77.44 123 ARG A C 1
ATOM 984 O O . ARG A 1 123 ? -8.154 -14.133 -7.052 1.00 77.44 123 ARG A O 1
ATOM 991 N N . LEU A 1 124 ? -8.839 -15.366 -5.292 1.00 68.44 124 LEU A N 1
ATOM 992 C CA . LEU A 1 124 ? -8.599 -16.675 -5.880 1.00 68.44 124 LEU A CA 1
ATOM 993 C C . LEU A 1 124 ? -9.690 -16.953 -6.925 1.00 68.44 124 LEU A C 1
ATOM 995 O O . LEU A 1 124 ? -10.822 -16.508 -6.708 1.00 68.44 124 LEU A O 1
ATOM 999 N N . PRO A 1 125 ? -9.391 -17.668 -8.027 1.00 66.50 125 PRO A N 1
ATOM 1000 C CA . PRO A 1 125 ? -10.426 -18.193 -8.907 1.00 66.50 125 PRO A CA 1
ATOM 1001 C C . PRO A 1 125 ? -11.436 -18.947 -8.048 1.00 66.50 125 PRO A C 1
ATOM 1003 O O . PRO A 1 125 ? -11.089 -19.907 -7.357 1.00 66.50 125 PRO A O 1
ATOM 1006 N N . GLU A 1 126 ? -12.667 -18.449 -8.006 1.00 55.03 126 GLU A N 1
ATOM 1007 C CA . GLU A 1 126 ? -13.735 -19.128 -7.297 1.00 55.03 126 GLU A CA 1
ATOM 1008 C C . GLU A 1 126 ? -13.940 -20.439 -8.052 1.00 55.03 126 GLU A C 1
ATOM 1010 O O . GLU A 1 126 ? -14.284 -20.426 -9.235 1.00 55.03 126 GLU A O 1
ATOM 1015 N N . VAL A 1 127 ? -13.637 -21.575 -7.414 1.00 48.75 127 VAL A N 1
ATOM 1016 C CA . VAL A 1 127 ? -14.060 -22.867 -7.952 1.00 48.75 127 VAL A CA 1
ATOM 1017 C C . VAL A 1 127 ? -15.568 -22.741 -8.032 1.00 48.75 127 VAL A C 1
ATOM 1019 O O . VAL A 1 127 ? -16.213 -22.645 -6.986 1.00 48.75 127 VAL A O 1
ATOM 1022 N N . GLN A 1 128 ? -16.105 -22.641 -9.250 1.00 40.72 128 GLN A N 1
ATOM 1023 C CA . GLN A 1 128 ? -17.536 -22.684 -9.477 1.00 40.72 128 GLN A CA 1
ATOM 1024 C C . GLN A 1 128 ? -18.023 -23.934 -8.751 1.00 40.72 128 GLN A C 1
ATOM 1026 O O . GLN A 1 128 ? -17.790 -25.062 -9.181 1.00 40.72 128 GLN A O 1
ATOM 1031 N N . LYS A 1 129 ? -18.642 -23.750 -7.582 1.00 44.00 129 LYS A N 1
ATOM 1032 C CA . LYS A 1 129 ? -19.570 -24.743 -7.078 1.00 44.00 129 LYS A CA 1
ATOM 1033 C C . LYS A 1 129 ? -20.717 -24.645 -8.056 1.00 44.00 129 LYS A C 1
ATOM 1035 O O . LYS A 1 129 ? -21.599 -23.811 -7.875 1.00 44.00 129 LYS A O 1
ATOM 1040 N N . ASP A 1 130 ? -20.630 -25.427 -9.123 1.00 35.09 130 ASP A N 1
ATOM 1041 C CA . ASP A 1 130 ? -21.745 -25.690 -10.005 1.00 35.09 130 ASP A CA 1
ATOM 1042 C C . ASP A 1 130 ? -22.916 -26.119 -9.118 1.00 35.09 130 ASP A C 1
ATOM 1044 O O . ASP A 1 130 ? -23.002 -27.256 -8.650 1.00 35.09 130 ASP A O 1
ATOM 1048 N N . MET A 1 131 ? -23.803 -25.173 -8.815 1.00 38.25 131 MET A N 1
ATOM 1049 C CA . MET A 1 131 ? -25.117 -25.473 -8.282 1.00 38.25 131 MET A CA 1
ATOM 1050 C C . MET A 1 131 ? -25.940 -26.031 -9.435 1.00 38.25 131 MET A C 1
ATOM 1052 O O . MET A 1 131 ? -26.834 -25.377 -9.962 1.00 38.25 131 MET A O 1
ATOM 1056 N N . TYR A 1 132 ? -25.671 -27.281 -9.795 1.00 41.25 132 TYR A N 1
ATOM 1057 C CA . TYR A 1 132 ? -26.721 -28.138 -10.317 1.00 41.25 132 TYR A CA 1
ATOM 1058 C C . TYR A 1 132 ? -27.572 -28.587 -9.130 1.00 41.25 132 TYR A C 1
ATOM 1060 O O . TYR A 1 132 ? -27.426 -29.688 -8.610 1.00 41.25 132 TYR A O 1
ATOM 1068 N N . VAL A 1 133 ? -28.472 -27.711 -8.689 1.00 37.88 133 VAL A N 1
ATOM 1069 C CA . VAL A 1 133 ? -29.735 -28.167 -8.109 1.00 37.88 133 VAL A CA 1
ATOM 1070 C C . VAL A 1 133 ? -30.826 -27.584 -8.985 1.00 37.88 133 VAL A C 1
ATOM 1072 O O . VAL A 1 133 ? -31.209 -26.422 -8.868 1.00 37.88 133 VAL A O 1
ATOM 1075 N N . ALA A 1 134 ? -31.266 -28.406 -9.930 1.00 40.00 134 ALA A N 1
ATOM 1076 C CA . ALA A 1 134 ? -32.486 -28.171 -10.668 1.00 40.00 134 ALA A CA 1
ATOM 1077 C C . ALA A 1 134 ? -33.671 -28.167 -9.688 1.00 40.00 134 ALA A C 1
ATOM 1079 O O . ALA A 1 134 ? -33.866 -29.128 -8.950 1.00 40.00 134 ALA A O 1
ATOM 1080 N N . GLY A 1 135 ? -34.469 -27.098 -9.738 1.00 38.00 135 GLY A N 1
ATOM 1081 C CA . GLY A 1 135 ? -35.845 -27.063 -9.241 1.00 38.00 135 GLY A CA 1
ATOM 1082 C C . GLY A 1 135 ? -36.020 -26.736 -7.756 1.00 38.00 135 GLY A C 1
ATOM 1083 O O . GLY A 1 135 ? -35.873 -27.597 -6.896 1.00 38.00 135 GLY A O 1
ATOM 1084 N N . GLY A 1 136 ? -36.461 -25.512 -7.458 1.00 31.44 136 GLY A N 1
ATOM 1085 C CA . GLY A 1 136 ? -37.022 -25.176 -6.148 1.00 31.44 136 GLY A CA 1
ATOM 1086 C C . GLY A 1 136 ? -37.170 -23.675 -5.929 1.00 31.44 136 GLY A C 1
ATOM 1087 O O . GLY A 1 136 ? -36.179 -22.959 -5.900 1.00 31.44 136 GLY A O 1
ATOM 1088 N N . ASN A 1 137 ? -38.415 -23.216 -5.808 1.00 30.17 137 ASN A N 1
ATOM 1089 C CA . ASN A 1 137 ? -38.843 -21.824 -5.674 1.00 30.17 137 ASN A CA 1
ATOM 1090 C C . ASN A 1 137 ? -38.058 -20.969 -4.664 1.00 30.17 137 ASN A C 1
ATOM 1092 O O . ASN A 1 137 ? -37.726 -21.397 -3.563 1.00 30.17 137 ASN A O 1
ATOM 1096 N N . MET A 1 138 ? -37.919 -19.694 -5.033 1.00 38.22 138 MET A N 1
ATOM 1097 C CA . MET A 1 138 ? -37.605 -18.567 -4.157 1.00 38.22 138 MET A CA 1
ATOM 1098 C C . MET A 1 138 ? -38.580 -18.487 -2.973 1.00 38.22 138 MET A C 1
ATOM 1100 O O . MET A 1 138 ? -39.756 -18.195 -3.182 1.00 38.22 138 MET A O 1
ATOM 1104 N N . THR A 1 139 ? -38.076 -18.624 -1.746 1.00 33.19 139 THR A N 1
ATOM 1105 C CA . THR A 1 139 ? -38.643 -17.972 -0.556 1.00 33.19 139 THR A CA 1
ATOM 1106 C C . THR A 1 139 ? -37.538 -17.604 0.435 1.00 33.19 139 THR A C 1
ATOM 1108 O O . THR A 1 139 ? -36.586 -18.350 0.635 1.00 33.19 139 THR A O 1
ATOM 1111 N N . ASP A 1 140 ? -37.721 -16.417 0.999 1.00 35.53 140 ASP A N 1
ATOM 1112 C CA . ASP A 1 140 ? -36.944 -15.640 1.968 1.00 35.53 140 ASP A CA 1
ATOM 1113 C C . ASP A 1 140 ? -36.505 -16.396 3.252 1.00 35.53 140 ASP A C 1
ATOM 1115 O O . ASP A 1 140 ? -37.003 -17.484 3.526 1.00 35.53 140 ASP A O 1
ATOM 1119 N N . VAL A 1 141 ? -35.656 -15.737 4.068 1.00 31.94 141 VAL A N 1
ATOM 1120 C CA . VAL A 1 141 ? -35.442 -15.865 5.542 1.00 31.94 141 VAL A CA 1
ATOM 1121 C C . VAL A 1 141 ? -33.958 -15.977 5.974 1.00 31.94 141 VAL A C 1
ATOM 1123 O O . VAL A 1 141 ? -33.371 -17.044 6.114 1.00 31.94 141 VAL A O 1
ATOM 1126 N N . ARG A 1 142 ? -33.359 -14.802 6.212 1.00 31.52 142 ARG A N 1
ATOM 1127 C CA . ARG A 1 142 ? -32.821 -14.292 7.502 1.00 31.52 142 ARG A CA 1
ATOM 1128 C C . ARG A 1 142 ? -32.148 -15.239 8.536 1.00 31.52 142 ARG A C 1
ATOM 1130 O O . ARG A 1 142 ? -32.796 -16.085 9.129 1.00 31.52 142 ARG A O 1
ATOM 1137 N N . TYR A 1 143 ? -30.897 -14.861 8.867 1.00 32.59 143 TYR A N 1
ATOM 1138 C CA . TYR A 1 143 ? -30.128 -14.935 10.138 1.00 32.59 143 TYR A CA 1
ATOM 1139 C C . TYR A 1 143 ? -30.084 -16.246 10.959 1.00 32.59 143 TYR A C 1
ATOM 1141 O O . TYR A 1 143 ? -31.071 -16.595 11.592 1.00 32.59 143 TYR A O 1
ATOM 1149 N N . ASN A 1 144 ? -28.889 -16.849 11.135 1.00 33.47 144 ASN A N 1
ATOM 1150 C CA . ASN A 1 144 ? -28.138 -16.851 12.417 1.00 33.47 144 ASN A CA 1
ATOM 1151 C C . ASN A 1 144 ? -26.929 -17.828 12.485 1.00 33.47 144 ASN A C 1
ATOM 1153 O O . ASN A 1 144 ? -27.001 -18.981 12.085 1.00 33.47 144 ASN A O 1
ATOM 1157 N N . THR A 1 145 ? -25.847 -17.310 13.087 1.00 32.94 145 THR A N 1
ATOM 1158 C CA . THR A 1 145 ? -24.863 -17.925 14.016 1.00 32.94 145 THR A CA 1
ATOM 1159 C C . THR A 1 145 ? -24.067 -19.211 13.701 1.00 32.94 145 THR A C 1
ATOM 1161 O O . THR A 1 145 ? -24.608 -20.302 13.635 1.00 32.94 145 THR A O 1
ATOM 1164 N N . VAL A 1 146 ? -22.733 -19.035 13.772 1.00 39.84 146 VAL A N 1
ATOM 1165 C CA . VAL A 1 146 ? -21.707 -19.846 14.481 1.00 39.84 146 VAL A CA 1
ATOM 1166 C C . VAL A 1 146 ? -21.534 -21.332 14.117 1.00 39.84 146 VAL A C 1
ATOM 1168 O O . VAL A 1 146 ? -22.383 -22.164 14.397 1.00 39.84 146 VAL A O 1
ATOM 1171 N N . GLY A 1 147 ? -20.311 -21.699 13.703 1.00 29.84 147 GLY A N 1
ATOM 1172 C CA . GLY A 1 147 ? -19.803 -23.066 13.887 1.00 29.84 147 GLY A CA 1
ATOM 1173 C C . GLY A 1 147 ? -18.616 -23.441 13.001 1.00 29.84 147 GLY A C 1
ATOM 1174 O O . GLY A 1 147 ? -18.769 -23.689 11.812 1.00 29.84 147 GLY A O 1
ATOM 1175 N N . ARG A 1 148 ? -17.417 -23.539 13.587 1.00 43.22 148 ARG A N 1
ATOM 1176 C CA . ARG A 1 148 ? -16.272 -24.270 13.011 1.00 43.22 148 ARG A CA 1
ATOM 1177 C C . ARG A 1 148 ? -16.686 -25.720 12.712 1.00 43.22 148 ARG A C 1
ATOM 1179 O O . ARG A 1 148 ? -17.318 -26.314 13.574 1.00 43.22 148 ARG A O 1
ATOM 1186 N N . THR A 1 149 ? -16.244 -26.315 11.597 1.00 36.56 149 THR A N 1
ATOM 1187 C CA . THR A 1 149 ? -15.767 -27.723 11.528 1.00 36.56 149 THR A CA 1
ATOM 1188 C C . THR A 1 149 ? -15.322 -28.124 10.117 1.00 36.56 149 THR A C 1
ATOM 1190 O O . THR A 1 149 ? -16.110 -28.384 9.213 1.00 36.56 149 THR A O 1
ATOM 1193 N N . SER A 1 150 ? -14.008 -28.257 9.956 1.00 43.41 150 SER A N 1
ATOM 1194 C CA . SER A 1 150 ? -13.322 -28.861 8.812 1.00 43.41 150 SER A CA 1
ATOM 1195 C C . SER A 1 150 ? -13.293 -30.396 8.943 1.00 43.41 150 SER A C 1
ATOM 1197 O O . SER A 1 150 ? -12.222 -30.989 9.019 1.00 43.41 150 SER A O 1
ATOM 1199 N N . ALA A 1 151 ? -14.459 -31.046 9.035 1.00 44.69 151 ALA A N 1
ATOM 1200 C CA . ALA A 1 151 ? -14.545 -32.500 9.263 1.00 44.69 151 ALA A CA 1
ATOM 1201 C C . ALA A 1 151 ? -15.386 -33.278 8.228 1.00 44.69 151 ALA A C 1
ATOM 1203 O O . ALA A 1 151 ? -15.424 -34.503 8.274 1.00 44.69 151 ALA A O 1
ATOM 1204 N N . ALA A 1 152 ? -16.013 -32.612 7.253 1.00 45.81 152 ALA A N 1
ATOM 1205 C CA . ALA A 1 152 ? -16.863 -33.288 6.264 1.00 45.81 152 ALA A CA 1
ATOM 1206 C C . ALA A 1 152 ? -16.094 -33.950 5.098 1.00 45.81 152 ALA A C 1
ATOM 1208 O O . ALA A 1 152 ? -16.674 -34.737 4.356 1.00 45.81 152 ALA A O 1
ATOM 1209 N N . SER A 1 153 ? -14.794 -33.682 4.926 1.00 45.28 153 SER A N 1
ATOM 1210 C CA . SER A 1 153 ? -14.015 -34.191 3.780 1.00 45.28 153 SER A CA 1
ATOM 1211 C C . SER A 1 153 ? -13.295 -35.525 4.019 1.00 45.28 153 SER A C 1
ATOM 1213 O O . SER A 1 153 ? -12.646 -36.031 3.106 1.00 45.28 153 SER A O 1
ATOM 1215 N N . VAL A 1 154 ? -13.412 -36.124 5.211 1.00 43.03 154 VAL A N 1
ATOM 1216 C CA . VAL A 1 154 ? -12.768 -37.418 5.533 1.00 43.03 154 VAL A CA 1
ATOM 1217 C C . VAL A 1 154 ? -13.740 -38.604 5.387 1.00 43.03 154 VAL A C 1
ATOM 1219 O O . VAL A 1 154 ? -13.309 -39.742 5.223 1.00 43.03 154 VAL A O 1
ATOM 1222 N N . GLY A 1 155 ? -15.056 -38.354 5.366 1.00 44.31 155 GLY A N 1
ATOM 1223 C CA . GLY A 1 155 ? -16.080 -39.407 5.294 1.00 44.31 155 GLY A CA 1
ATOM 1224 C C . GLY A 1 155 ? -16.209 -40.102 3.931 1.00 44.31 155 GLY A C 1
ATOM 1225 O O . GLY A 1 155 ? -16.612 -41.260 3.873 1.00 44.31 155 GLY A O 1
ATOM 1226 N N . SER A 1 156 ? -15.830 -39.443 2.832 1.00 42.44 156 SER A N 1
ATOM 1227 C CA . SER A 1 156 ? -16.010 -39.992 1.478 1.00 42.44 156 SER A CA 1
ATOM 1228 C C . SER A 1 156 ? -14.913 -40.975 1.055 1.00 42.44 156 SER A C 1
ATOM 1230 O O . SER A 1 156 ? -15.184 -41.882 0.273 1.00 42.44 156 SER A O 1
ATOM 1232 N N . LYS A 1 157 ? -13.697 -40.874 1.613 1.00 49.34 157 LYS A N 1
ATOM 1233 C CA . LYS A 1 157 ? -12.582 -41.792 1.294 1.00 49.34 157 LYS A CA 1
ATOM 1234 C C . LYS A 1 157 ? -12.636 -43.130 2.042 1.00 49.34 157 LYS A C 1
ATOM 1236 O O . LYS A 1 157 ? -12.002 -44.081 1.597 1.00 49.34 157 LYS A O 1
ATOM 1241 N N . LEU A 1 158 ? -13.417 -43.230 3.122 1.00 45.38 158 LEU A N 1
ATOM 1242 C CA . LEU A 1 158 ? -13.605 -44.475 3.884 1.00 45.38 158 LEU A CA 1
ATOM 1243 C C . LEU A 1 158 ? -14.711 -45.375 3.294 1.00 45.38 158 LEU A C 1
ATOM 1245 O O . LEU A 1 158 ? -14.680 -46.592 3.465 1.00 45.38 158 LEU A O 1
ATOM 1249 N N . ALA A 1 159 ? -15.672 -44.798 2.563 1.00 43.44 159 ALA A N 1
ATOM 1250 C CA . ALA A 1 159 ? -16.737 -45.554 1.898 1.00 43.44 159 ALA A CA 1
ATOM 1251 C C . ALA A 1 159 ? -16.242 -46.283 0.634 1.00 43.44 159 ALA A C 1
ATOM 1253 O O . ALA A 1 159 ? -16.718 -47.373 0.329 1.00 43.44 159 ALA A O 1
ATOM 1254 N N . GLN A 1 160 ? -15.244 -45.722 -0.058 1.00 48.06 160 GLN A N 1
ATOM 1255 C CA . GLN A 1 160 ? -14.680 -46.294 -1.287 1.00 48.06 160 GLN A CA 1
ATOM 1256 C C . GLN A 1 160 ? -13.630 -47.392 -1.024 1.00 48.06 160 GLN A C 1
ATOM 1258 O O . GLN A 1 160 ? -13.330 -48.183 -1.910 1.00 48.06 160 GLN A O 1
ATOM 1263 N N . THR A 1 161 ? -13.098 -47.492 0.200 1.00 45.28 161 THR A N 1
ATOM 1264 C CA . THR A 1 161 ? -12.152 -48.555 0.599 1.00 45.28 161 THR A CA 1
ATOM 1265 C C . THR A 1 161 ? -12.836 -49.824 1.119 1.00 45.28 161 THR A C 1
ATOM 1267 O O . THR A 1 161 ? -12.167 -50.834 1.314 1.00 45.28 161 THR A O 1
ATOM 1270 N N . ARG A 1 162 ? -14.165 -49.824 1.310 1.00 46.28 162 ARG A N 1
ATOM 1271 C CA . ARG A 1 162 ? -14.926 -51.012 1.748 1.00 46.28 162 ARG A CA 1
ATOM 1272 C C . ARG A 1 162 ? -15.430 -51.909 0.613 1.00 46.28 162 ARG A C 1
ATOM 1274 O O . ARG A 1 162 ? -15.983 -52.964 0.899 1.00 46.28 162 ARG A O 1
ATOM 1281 N N . THR A 1 163 ? -15.212 -51.540 -0.647 1.00 44.00 163 THR A N 1
ATOM 1282 C CA . THR A 1 163 ? -15.591 -52.352 -1.821 1.00 44.00 163 THR A CA 1
ATOM 1283 C C . THR A 1 163 ? -14.420 -53.095 -2.469 1.00 44.00 163 THR A C 1
ATOM 1285 O O . THR A 1 163 ? -14.622 -53.791 -3.455 1.00 44.00 163 THR A O 1
ATOM 1288 N N . MET A 1 164 ? -13.213 -53.018 -1.896 1.00 46.97 164 MET A N 1
ATOM 1289 C CA . MET A 1 164 ? -12.019 -53.721 -2.389 1.00 46.97 164 MET A CA 1
ATOM 1290 C C . MET A 1 164 ? -11.554 -54.788 -1.391 1.00 46.97 164 MET A C 1
ATOM 1292 O O . MET A 1 164 ? -10.449 -54.736 -0.859 1.00 46.97 164 MET A O 1
ATOM 1296 N N . SER A 1 165 ? -12.424 -55.760 -1.110 1.00 35.44 165 SER A N 1
ATOM 1297 C CA . SER A 1 165 ? -12.043 -57.022 -0.469 1.00 35.44 165 SER A CA 1
ATOM 1298 C C . SER A 1 165 ? -12.495 -58.159 -1.383 1.00 35.44 165 SER A C 1
ATOM 1300 O O . SER A 1 165 ? -13.677 -58.482 -1.468 1.00 35.44 165 SER A O 1
ATOM 1302 N N . SER A 1 166 ? -11.554 -58.682 -2.168 1.00 45.12 166 SER A N 1
ATOM 1303 C CA . SER A 1 166 ? -11.772 -59.703 -3.190 1.00 45.12 166 SER A CA 1
ATOM 1304 C C . SER A 1 166 ? -11.503 -61.102 -2.629 1.00 45.12 166 SER A C 1
ATOM 1306 O O . SER A 1 166 ? -10.358 -61.435 -2.324 1.00 45.12 166 SER A O 1
ATOM 1308 N N . SER A 1 167 ? -12.537 -61.941 -2.549 1.00 39.38 167 SER A N 1
ATOM 1309 C CA . SER A 1 167 ? -12.405 -63.400 -2.367 1.00 39.38 167 SER A CA 1
ATOM 1310 C C . SER A 1 167 ? -13.100 -64.207 -3.466 1.00 39.38 167 SER A C 1
ATOM 1312 O O . SER A 1 167 ? -13.325 -65.395 -3.278 1.00 39.38 167 SER A O 1
ATOM 1314 N N . ASN A 1 168 ? -13.438 -63.602 -4.610 1.00 37.22 168 ASN A N 1
ATOM 1315 C CA . ASN A 1 168 ? -14.074 -64.327 -5.710 1.00 37.22 168 ASN A CA 1
ATOM 1316 C C . ASN A 1 168 ? -13.357 -64.047 -7.040 1.00 37.22 168 ASN A C 1
ATOM 1318 O O . ASN A 1 168 ? -13.456 -62.928 -7.547 1.00 37.22 168 ASN A O 1
ATOM 1322 N N . PRO A 1 169 ? -12.623 -65.024 -7.600 1.00 49.34 169 PRO A N 1
ATOM 1323 C CA . PRO A 1 169 ? -11.950 -64.902 -8.880 1.00 49.34 169 PRO A CA 1
ATOM 1324 C C . PRO A 1 169 ? -12.835 -65.514 -9.968 1.00 49.34 169 PRO A C 1
ATOM 1326 O O . PRO A 1 169 ? -12.499 -66.547 -10.522 1.00 49.34 169 PRO A O 1
ATOM 1329 N N . ASP A 1 170 ? -13.992 -64.917 -10.232 1.00 48.47 170 ASP A N 1
ATOM 1330 C CA . ASP A 1 170 ? -14.770 -65.246 -11.429 1.00 48.47 170 ASP A CA 1
ATOM 1331 C C . ASP A 1 170 ? -15.781 -64.135 -11.689 1.00 48.47 170 ASP A C 1
ATOM 1333 O O . ASP A 1 170 ? -16.904 -64.154 -11.197 1.00 48.47 170 ASP A O 1
ATOM 1337 N N . ILE A 1 171 ? -15.309 -63.102 -12.384 1.00 41.16 171 ILE A N 1
ATOM 1338 C CA . ILE A 1 171 ? -16.038 -62.252 -13.335 1.00 41.16 171 ILE A CA 1
ATOM 1339 C C . ILE A 1 171 ? -14.973 -61.306 -13.898 1.00 41.16 171 ILE A C 1
ATOM 1341 O O . ILE A 1 171 ? -14.689 -60.224 -13.388 1.00 41.16 171 ILE A O 1
ATOM 1345 N N . ALA A 1 172 ? -14.303 -61.775 -14.947 1.00 39.56 172 ALA A N 1
ATOM 1346 C CA . ALA A 1 172 ? -13.553 -60.907 -15.834 1.00 39.56 172 ALA A CA 1
ATOM 1347 C C . ALA A 1 172 ? -14.572 -60.074 -16.629 1.00 39.56 172 ALA A C 1
ATOM 1349 O O . ALA A 1 172 ? -15.234 -60.578 -17.532 1.00 39.56 172 ALA A O 1
ATOM 1350 N N . GLY A 1 173 ? -14.726 -58.805 -16.252 1.00 39.78 173 GLY A N 1
ATOM 1351 C CA . GLY A 1 173 ? -15.559 -57.822 -16.941 1.00 39.78 173 GLY A CA 1
ATOM 1352 C C . GLY A 1 173 ? -14.713 -56.628 -17.362 1.00 39.78 173 GLY A C 1
ATOM 1353 O O . GLY A 1 173 ? -14.617 -55.653 -16.631 1.00 39.78 173 GLY A O 1
ATOM 1354 N N . ILE A 1 174 ? -14.064 -56.785 -18.515 1.00 49.72 174 ILE A N 1
ATOM 1355 C CA . ILE A 1 174 ? -13.354 -55.809 -19.358 1.00 49.72 174 ILE A CA 1
ATOM 1356 C C . ILE A 1 174 ? -13.571 -54.340 -18.935 1.00 49.72 174 ILE A C 1
ATOM 1358 O O . ILE A 1 174 ? -14.600 -53.742 -19.240 1.00 49.72 174 ILE A O 1
ATOM 1362 N N . GLN A 1 175 ? -12.561 -53.731 -18.309 1.00 42.28 175 GLN A N 1
ATOM 1363 C CA . GLN A 1 175 ? -12.355 -52.283 -18.353 1.00 42.28 175 GLN A CA 1
ATOM 1364 C C . GLN A 1 175 ? -10.977 -52.056 -18.967 1.00 42.28 175 GLN A C 1
ATOM 1366 O O . GLN A 1 175 ? -9.948 -52.385 -18.379 1.00 42.28 175 GLN A O 1
ATOM 1371 N N . SER A 1 176 ? -10.989 -51.619 -20.224 1.00 43.88 176 SER A N 1
ATOM 1372 C CA . SER A 1 176 ? -9.790 -51.350 -21.007 1.00 43.88 176 SER A CA 1
ATOM 1373 C C . SER A 1 176 ? -9.042 -50.176 -20.381 1.00 43.88 176 SER A C 1
ATOM 1375 O O . SER A 1 176 ? -9.592 -49.083 -20.263 1.00 43.88 176 SER A O 1
ATOM 1377 N N . ALA A 1 177 ? -7.782 -50.394 -20.004 1.00 48.00 177 ALA A N 1
ATOM 1378 C CA . ALA A 1 177 ? -6.899 -49.379 -19.424 1.00 48.00 177 ALA A CA 1
ATOM 1379 C C . ALA A 1 177 ? -6.606 -48.191 -20.372 1.00 48.00 177 ALA A C 1
ATOM 1381 O O . ALA A 1 177 ? -5.953 -47.235 -19.966 1.00 48.00 177 ALA A O 1
ATOM 1382 N N . ASP A 1 178 ? -7.099 -48.231 -21.614 1.00 52.12 178 ASP A N 1
ATOM 1383 C CA . ASP A 1 178 ? -6.873 -47.211 -22.643 1.00 52.12 178 ASP A CA 1
ATOM 1384 C C . ASP A 1 178 ? -7.808 -45.987 -22.550 1.00 52.12 178 ASP A C 1
ATOM 1386 O O . ASP A 1 178 ? -7.476 -44.923 -23.083 1.00 52.12 178 ASP A O 1
ATOM 1390 N N . ASP A 1 179 ? -8.951 -46.080 -21.859 1.00 50.16 179 ASP A N 1
ATOM 1391 C CA . ASP A 1 179 ? -9.908 -44.960 -21.777 1.00 50.16 179 ASP A CA 1
ATOM 1392 C C . ASP A 1 179 ? -9.507 -43.900 -20.732 1.00 50.16 179 ASP A C 1
ATOM 1394 O O . ASP A 1 179 ? -9.767 -42.706 -20.912 1.00 50.16 179 ASP A O 1
ATOM 1398 N N . GLU A 1 180 ? -8.790 -44.295 -19.675 1.00 50.81 180 GLU A N 1
ATOM 1399 C CA . GLU A 1 180 ? -8.324 -43.371 -18.630 1.00 50.81 180 GLU A CA 1
ATOM 1400 C C . GLU A 1 180 ? -7.191 -42.461 -19.146 1.00 50.81 180 GLU A C 1
ATOM 1402 O O . GLU A 1 180 ? -7.145 -41.264 -18.848 1.00 50.81 180 GLU A O 1
ATOM 1407 N N . VAL A 1 181 ? -6.332 -42.984 -20.029 1.00 51.47 181 VAL A N 1
ATOM 1408 C CA . VAL A 1 181 ? -5.193 -42.242 -20.600 1.00 51.47 181 VAL A CA 1
ATOM 1409 C C . VAL A 1 181 ? -5.652 -41.154 -21.582 1.00 51.47 181 VAL A C 1
ATOM 1411 O O . VAL A 1 181 ? -5.064 -40.069 -21.633 1.00 51.47 181 VAL A O 1
ATOM 1414 N N . LYS A 1 182 ? -6.756 -41.383 -22.312 1.00 48.66 182 LYS A N 1
ATOM 1415 C CA . LYS A 1 182 ? -7.354 -40.397 -23.234 1.00 48.66 182 LYS A CA 1
ATOM 1416 C C . LYS A 1 182 ? -8.001 -39.213 -22.512 1.00 48.66 182 LYS A C 1
ATOM 1418 O O . LYS A 1 182 ? -7.899 -38.084 -22.997 1.00 48.66 182 LYS A O 1
ATOM 1423 N N . SER A 1 183 ? -8.597 -39.437 -21.338 1.00 45.84 183 SER A N 1
ATOM 1424 C CA . SER A 1 183 ? -9.159 -38.359 -20.509 1.00 45.84 183 SER A CA 1
ATOM 1425 C C . SER A 1 183 ? -8.077 -37.416 -19.966 1.00 45.84 183 SER A C 1
ATOM 1427 O O . SER A 1 183 ? -8.326 -36.223 -19.787 1.00 45.84 183 SER A O 1
ATOM 1429 N N . ILE A 1 184 ? -6.862 -37.923 -19.734 1.00 50.94 184 ILE A N 1
ATOM 1430 C CA . ILE A 1 184 ? -5.739 -37.134 -19.204 1.00 50.94 184 ILE A CA 1
ATOM 1431 C C . ILE A 1 184 ? -5.109 -36.254 -20.298 1.00 50.94 184 ILE A C 1
ATOM 1433 O O . ILE A 1 184 ? -4.671 -35.139 -20.016 1.00 50.94 184 ILE A O 1
ATOM 1437 N N . MET A 1 185 ? -5.107 -36.698 -21.560 1.00 45.34 185 MET A N 1
ATOM 1438 C CA . MET A 1 185 ? -4.474 -35.961 -22.665 1.00 45.34 185 MET A CA 1
ATOM 1439 C C . MET A 1 185 ? -5.360 -34.882 -23.312 1.00 45.34 185 MET A C 1
ATOM 1441 O O . MET A 1 185 ? -4.831 -33.976 -23.955 1.00 45.34 185 MET A O 1
ATOM 1445 N N . SER A 1 186 ? -6.685 -34.925 -23.118 1.00 39.72 186 SER A N 1
ATOM 1446 C CA . SER A 1 186 ? -7.624 -33.976 -23.746 1.00 39.72 186 SER A CA 1
ATOM 1447 C C . SER A 1 186 ? -7.891 -32.692 -22.942 1.00 39.72 186 SER A C 1
ATOM 1449 O O . SER A 1 186 ? -8.608 -31.817 -23.424 1.00 39.72 186 SER A O 1
ATOM 1451 N N . SER A 1 187 ? -7.333 -32.530 -21.738 1.00 42.16 187 SER A N 1
ATOM 1452 C CA . SER A 1 187 ? -7.611 -31.368 -20.870 1.00 42.16 187 SER A CA 1
ATOM 1453 C C . SER A 1 187 ? -6.683 -30.162 -21.095 1.00 42.16 187 SER A C 1
ATOM 1455 O O . SER A 1 187 ? -6.698 -29.200 -20.324 1.00 42.16 187 SER A O 1
ATOM 1457 N N . LYS A 1 188 ? -5.897 -30.149 -22.181 1.00 38.31 188 LYS A N 1
ATOM 1458 C CA . LYS A 1 188 ? -5.048 -29.003 -22.531 1.00 38.31 188 LYS A CA 1
ATOM 1459 C C . LYS A 1 188 ? -5.791 -27.962 -23.381 1.00 38.31 188 LYS A C 1
ATOM 1461 O O . LYS A 1 188 ? -6.040 -28.162 -24.561 1.00 38.31 188 LYS A O 1
ATOM 1466 N N . VAL A 1 189 ? -5.958 -26.792 -22.758 1.00 41.03 189 VAL A N 1
ATOM 1467 C CA . VAL A 1 189 ? -6.068 -25.446 -23.354 1.00 41.03 189 VAL A CA 1
ATOM 1468 C C . VAL A 1 189 ? -7.430 -25.057 -23.941 1.00 41.03 189 VAL A C 1
ATOM 1470 O O . VAL A 1 189 ? -7.707 -25.221 -25.121 1.00 41.03 189 VAL A O 1
ATOM 1473 N N . SER A 1 190 ? -8.206 -24.334 -23.132 1.00 36.88 190 SER A N 1
ATOM 1474 C CA . SER A 1 190 ? -8.885 -23.116 -23.595 1.00 36.88 190 SER A CA 1
ATOM 1475 C C . SER A 1 190 ? -9.136 -22.196 -22.399 1.00 36.88 190 SER A C 1
ATOM 1477 O O . SER A 1 190 ? -10.249 -22.069 -21.893 1.00 36.88 190 SER A O 1
ATOM 1479 N N . GLY A 1 191 ? -8.064 -21.563 -21.918 1.00 40.19 191 GLY A N 1
ATOM 1480 C CA . GLY A 1 191 ? -8.164 -20.470 -20.959 1.00 40.19 191 GLY A CA 1
ATOM 1481 C C . GLY A 1 191 ? -8.793 -19.254 -21.629 1.00 40.19 191 GLY A C 1
ATOM 1482 O O . GLY A 1 191 ? -8.218 -18.689 -22.558 1.00 40.19 191 GLY A O 1
ATOM 1483 N N . ARG A 1 192 ? -9.967 -18.833 -21.154 1.00 39.53 192 ARG A N 1
ATOM 1484 C CA . ARG A 1 192 ? -10.522 -17.521 -21.485 1.00 39.53 192 ARG A CA 1
ATOM 1485 C C . ARG A 1 192 ? -11.096 -16.837 -20.249 1.00 39.53 192 ARG A C 1
ATOM 1487 O O . ARG A 1 192 ? -12.101 -17.261 -19.700 1.00 39.53 192 ARG A O 1
ATOM 1494 N N . SER A 1 193 ? -10.449 -15.712 -19.941 1.00 45.38 193 SER A N 1
ATOM 1495 C CA . SER A 1 193 ? -10.946 -14.548 -19.204 1.00 45.38 193 SER A CA 1
ATOM 1496 C C . SER A 1 193 ? -11.196 -14.723 -17.702 1.00 45.38 193 SER A C 1
ATOM 1498 O O . SER A 1 193 ? -12.255 -15.175 -17.280 1.00 45.38 193 SER A O 1
ATOM 1500 N N . SER A 1 194 ? -10.237 -14.285 -16.875 1.00 33.59 194 SER A N 1
ATOM 1501 C CA . SER A 1 194 ? -10.468 -13.989 -15.452 1.00 33.59 194 SER A CA 1
ATOM 1502 C C . SER A 1 194 ? -9.443 -12.984 -14.901 1.00 33.59 194 SER A C 1
ATOM 1504 O O . SER A 1 194 ? -8.255 -13.274 -14.824 1.00 33.59 194 SER A O 1
ATOM 1506 N N . ASN A 1 195 ? -9.961 -11.809 -14.528 1.00 39.91 195 ASN A N 1
ATOM 1507 C CA . ASN A 1 195 ? -9.435 -10.742 -13.662 1.00 39.91 195 ASN A CA 1
ATOM 1508 C C . ASN A 1 195 ? -8.006 -10.187 -13.876 1.00 39.91 195 ASN A C 1
ATOM 1510 O O . ASN A 1 195 ? -6.984 -10.865 -13.854 1.00 39.91 195 ASN A O 1
ATOM 1514 N N . ARG A 1 196 ? -7.953 -8.855 -14.004 1.00 53.72 196 ARG A N 1
ATOM 1515 C CA . ARG A 1 196 ? -6.832 -8.025 -14.490 1.00 53.72 196 ARG A CA 1
ATOM 1516 C C . ARG A 1 196 ? -5.582 -7.947 -13.596 1.00 53.72 196 ARG A C 1
ATOM 1518 O O . ARG A 1 196 ? -4.646 -7.254 -13.967 1.00 53.72 196 ARG A O 1
ATOM 1525 N N . MET A 1 197 ? -5.545 -8.659 -12.469 1.00 46.41 197 MET A N 1
ATOM 1526 C CA . MET A 1 197 ? -4.383 -8.712 -11.564 1.00 46.41 197 MET A CA 1
ATOM 1527 C C . MET A 1 197 ? -3.971 -10.153 -11.199 1.00 46.41 197 MET A C 1
ATOM 1529 O O . MET A 1 197 ? -2.999 -10.359 -10.478 1.00 46.41 197 MET A O 1
ATOM 1533 N N . SER A 1 198 ? -4.688 -11.175 -11.690 1.00 41.41 198 SER A N 1
ATOM 1534 C CA . SER A 1 198 ? -4.429 -12.590 -11.361 1.00 41.41 198 SER A CA 1
ATOM 1535 C C . SER A 1 198 ? -3.447 -13.310 -12.293 1.00 41.41 198 SER A C 1
ATOM 1537 O O . SER A 1 198 ? -3.162 -14.480 -12.058 1.00 41.41 198 SER A O 1
ATOM 1539 N N . PHE A 1 199 ? -2.867 -12.642 -13.294 1.00 35.75 199 PHE A N 1
ATOM 1540 C CA . PHE A 1 199 ? -1.881 -13.252 -14.191 1.00 35.75 199 PHE A CA 1
ATOM 1541 C C . PHE A 1 199 ? -0.607 -12.414 -14.290 1.00 35.75 199 PHE A C 1
ATOM 1543 O O . PHE A 1 199 ? -0.516 -11.493 -15.089 1.00 35.75 199 PHE A O 1
ATOM 1550 N N . PHE A 1 200 ? 0.406 -12.800 -13.517 1.00 46.69 200 PHE A N 1
ATOM 1551 C CA . PHE A 1 200 ? 1.810 -12.539 -13.845 1.00 46.69 200 PHE A CA 1
ATOM 1552 C C . PHE A 1 200 ? 2.625 -13.828 -13.677 1.00 46.69 200 PHE A C 1
ATOM 1554 O O . PHE A 1 200 ? 3.658 -13.869 -13.011 1.00 46.69 200 PHE A O 1
ATOM 1561 N N . ILE A 1 201 ? 2.142 -14.903 -14.300 1.00 37.06 201 ILE A N 1
ATOM 1562 C CA . ILE A 1 201 ? 2.981 -16.029 -14.712 1.00 37.06 201 ILE A CA 1
ATOM 1563 C C . ILE A 1 201 ? 2.820 -16.147 -16.224 1.00 37.06 201 ILE A C 1
ATOM 1565 O O . ILE A 1 201 ? 1.980 -16.887 -16.722 1.00 37.06 201 ILE A O 1
ATOM 1569 N N . GLU A 1 202 ? 3.608 -15.370 -16.959 1.00 30.16 202 GLU A N 1
ATOM 1570 C CA . GLU A 1 202 ? 3.971 -15.758 -18.314 1.00 30.16 202 GLU A CA 1
ATOM 1571 C C . GLU A 1 202 ? 5.107 -16.775 -18.168 1.00 30.16 202 GLU A C 1
ATOM 1573 O O . GLU A 1 202 ? 6.172 -16.459 -17.631 1.00 30.16 202 GLU A O 1
ATOM 1578 N N . SER A 1 203 ? 4.828 -18.029 -18.535 1.00 32.81 203 SER A N 1
ATOM 1579 C CA . SER A 1 203 ? 5.848 -19.068 -18.682 1.00 32.81 203 SER A CA 1
ATOM 1580 C C . SER A 1 203 ? 6.718 -18.712 -19.883 1.00 32.81 203 SER A C 1
ATOM 1582 O O . SER A 1 203 ? 6.403 -19.087 -21.009 1.00 32.81 203 SER A O 1
ATOM 1584 N N . SER A 1 204 ? 7.804 -17.979 -19.659 1.00 29.45 204 SER A N 1
ATOM 1585 C CA . SER A 1 204 ? 8.891 -17.915 -20.632 1.00 29.45 204 SER A CA 1
ATOM 1586 C C . SER A 1 204 ? 9.734 -19.177 -20.473 1.00 29.45 204 SER A C 1
ATOM 1588 O O . SER A 1 204 ? 10.521 -19.289 -19.536 1.00 29.45 204 SER A O 1
ATOM 1590 N N . ASN A 1 205 ? 9.521 -20.141 -21.368 1.00 32.66 205 ASN A N 1
ATOM 1591 C CA . ASN A 1 205 ? 10.461 -21.237 -21.577 1.00 32.66 205 ASN A CA 1
ATOM 1592 C C . ASN A 1 205 ? 11.796 -20.685 -22.104 1.00 32.66 205 ASN A C 1
ATOM 1594 O O . ASN A 1 205 ? 11.824 -19.757 -22.911 1.00 32.66 205 ASN A O 1
ATOM 1598 N N . ASP A 1 206 ? 12.869 -21.298 -21.615 1.00 34.75 206 ASP A N 1
ATOM 1599 C CA . ASP A 1 206 ? 14.286 -21.001 -21.811 1.00 34.75 206 ASP A CA 1
ATOM 1600 C C . ASP A 1 206 ? 14.732 -20.619 -23.230 1.00 34.75 206 ASP A C 1
ATOM 1602 O O . ASP A 1 206 ? 14.528 -21.380 -24.172 1.00 34.75 206 ASP A O 1
ATOM 1606 N N . THR A 1 207 ? 15.555 -19.564 -23.312 1.00 30.09 207 THR A N 1
ATOM 1607 C CA . THR A 1 207 ? 16.832 -19.605 -24.049 1.00 30.09 207 THR A CA 1
ATOM 1608 C C . THR A 1 207 ? 17.888 -18.716 -23.377 1.00 30.09 207 THR A C 1
ATOM 1610 O O . THR A 1 207 ? 17.793 -17.494 -23.406 1.00 30.09 207 THR A O 1
ATOM 1613 N N . MET A 1 208 ? 18.902 -19.382 -22.813 1.00 33.22 208 MET A N 1
ATOM 1614 C CA . MET A 1 208 ? 20.301 -18.976 -22.589 1.00 33.22 208 MET A CA 1
ATOM 1615 C C . MET A 1 208 ? 20.643 -17.622 -21.928 1.00 33.22 208 MET A C 1
ATOM 1617 O O . MET A 1 208 ? 20.585 -16.561 -22.537 1.00 33.22 208 MET A O 1
ATOM 1621 N N . GLY A 1 209 ? 21.277 -17.732 -20.752 1.00 36.91 209 GLY A N 1
ATOM 1622 C CA . GLY A 1 209 ? 22.498 -16.972 -20.457 1.00 36.91 209 GLY A CA 1
ATOM 1623 C C . GLY A 1 209 ? 22.347 -15.665 -19.681 1.00 36.91 209 GLY A C 1
ATOM 1624 O O . GLY A 1 209 ? 22.737 -14.616 -20.179 1.00 36.91 209 GLY A O 1
ATOM 1625 N N . SER A 1 210 ? 21.896 -15.716 -18.424 1.00 27.77 210 SER A N 1
ATOM 1626 C CA . SER A 1 210 ? 22.278 -14.693 -17.438 1.00 27.77 210 SER A CA 1
ATOM 1627 C C . SER A 1 210 ? 22.156 -15.218 -16.008 1.00 27.77 210 SER A C 1
ATOM 1629 O O . SER A 1 210 ? 21.071 -15.507 -15.509 1.00 27.77 210 SER A O 1
ATOM 1631 N N . THR A 1 211 ? 23.293 -15.343 -15.329 1.00 32.34 211 THR A N 1
ATOM 1632 C CA . THR A 1 211 ? 23.389 -15.579 -13.887 1.00 32.34 211 THR A CA 1
ATOM 1633 C C . THR A 1 211 ? 22.944 -14.327 -13.133 1.00 32.34 211 THR A C 1
ATOM 1635 O O . THR A 1 211 ? 23.782 -13.496 -12.786 1.00 32.34 211 THR A O 1
ATOM 1638 N N . ARG A 1 212 ? 21.646 -14.157 -12.866 1.00 39.41 212 ARG A N 1
ATOM 1639 C CA . ARG A 1 212 ? 21.167 -13.215 -11.840 1.00 39.41 212 ARG A CA 1
ATOM 1640 C C . ARG A 1 212 ? 19.754 -13.585 -11.390 1.00 39.41 212 ARG A C 1
ATOM 1642 O O . ARG A 1 212 ? 18.872 -13.680 -12.237 1.00 39.41 212 ARG A O 1
ATOM 1649 N N . PRO A 1 213 ? 19.495 -13.757 -10.082 1.00 38.06 213 PRO A N 1
ATOM 1650 C CA . PRO A 1 213 ? 18.136 -13.928 -9.608 1.00 38.06 213 PRO A CA 1
ATOM 1651 C C . PRO A 1 213 ? 17.453 -12.560 -9.673 1.00 38.06 213 PRO A C 1
ATOM 1653 O O . PRO A 1 213 ? 17.513 -11.780 -8.727 1.00 38.06 213 PRO A O 1
ATOM 1656 N N . SER A 1 214 ? 16.787 -12.242 -10.780 1.00 46.22 214 SER A N 1
ATOM 1657 C CA . SER A 1 214 ? 15.740 -11.216 -10.785 1.00 46.22 214 SER A CA 1
ATOM 1658 C C . SER A 1 214 ? 14.505 -11.798 -10.085 1.00 46.22 214 SER A C 1
ATOM 1660 O O . SER A 1 214 ? 13.465 -12.056 -10.684 1.00 46.22 214 SER A O 1
ATOM 1662 N N . GLY A 1 215 ? 14.652 -12.093 -8.788 1.00 52.78 215 GLY A N 1
ATOM 1663 C CA . GLY A 1 215 ? 13.588 -12.645 -7.961 1.00 52.78 215 GLY A CA 1
ATOM 1664 C C . GLY A 1 215 ? 12.462 -11.628 -7.862 1.00 52.78 215 GLY A C 1
ATOM 1665 O O . GLY A 1 215 ? 12.599 -10.623 -7.166 1.00 52.78 215 GLY A O 1
ATOM 1666 N N . ARG A 1 216 ? 11.360 -11.859 -8.585 1.00 63.53 216 ARG A N 1
ATOM 1667 C CA . ARG A 1 216 ? 10.139 -11.058 -8.441 1.00 63.53 216 ARG A CA 1
ATOM 1668 C C . ARG A 1 216 ? 9.746 -11.043 -6.966 1.00 63.53 216 ARG A C 1
ATOM 1670 O O . ARG A 1 216 ? 9.586 -12.103 -6.358 1.00 63.53 216 ARG A O 1
ATOM 1677 N N . LYS A 1 217 ? 9.606 -9.847 -6.395 1.00 84.88 217 LYS A N 1
ATOM 1678 C CA . LYS A 1 217 ? 9.229 -9.681 -4.991 1.00 84.88 217 LYS A CA 1
ATOM 1679 C C . LYS A 1 217 ? 7.787 -10.137 -4.793 1.00 84.88 217 LYS A C 1
ATOM 1681 O O . LYS A 1 217 ? 6.932 -9.931 -5.653 1.00 84.88 217 LYS A O 1
ATOM 1686 N N . HIS A 1 218 ? 7.497 -10.741 -3.648 1.00 90.56 218 HIS A N 1
ATOM 1687 C CA . HIS A 1 218 ? 6.128 -11.087 -3.287 1.00 90.56 218 HIS A CA 1
ATOM 1688 C C . HIS A 1 218 ? 5.454 -9.904 -2.591 1.00 90.56 218 HIS A C 1
ATOM 1690 O O . HIS A 1 218 ? 6.032 -9.311 -1.683 1.00 90.56 218 HIS A O 1
ATOM 1696 N N . PHE A 1 219 ? 4.215 -9.585 -2.981 1.00 93.94 219 PHE A N 1
ATOM 1697 C CA . PHE A 1 219 ? 3.490 -8.436 -2.426 1.00 93.94 219 PHE A CA 1
ATOM 1698 C C . PHE A 1 219 ? 3.382 -8.482 -0.900 1.00 93.94 219 PHE A C 1
ATOM 1700 O O . PHE A 1 219 ? 3.652 -7.480 -0.251 1.00 93.94 219 PHE A O 1
ATOM 1707 N N . HIS A 1 220 ? 3.042 -9.638 -0.319 1.00 95.06 220 HIS A N 1
ATOM 1708 C CA . HIS A 1 220 ? 2.926 -9.774 1.136 1.00 95.06 220 HIS A CA 1
ATOM 1709 C C . HIS A 1 220 ? 4.255 -9.509 1.856 1.00 95.06 220 HIS A C 1
ATOM 1711 O O . HIS A 1 220 ? 4.248 -8.887 2.915 1.00 95.06 220 HIS A O 1
ATOM 1717 N N . GLU A 1 221 ? 5.386 -9.934 1.282 1.00 95.44 221 GLU A N 1
ATOM 1718 C CA . GLU A 1 221 ? 6.705 -9.686 1.871 1.00 95.44 221 GLU A CA 1
ATOM 1719 C C . GLU A 1 221 ? 7.084 -8.209 1.797 1.00 95.44 221 GLU A C 1
ATOM 1721 O O . GLU A 1 221 ? 7.556 -7.652 2.783 1.00 95.44 221 GLU A O 1
ATOM 1726 N N . GLU A 1 222 ? 6.840 -7.555 0.661 1.00 95.44 222 GLU A N 1
ATOM 1727 C CA . GLU A 1 222 ? 7.141 -6.131 0.524 1.00 95.44 222 GLU A CA 1
ATOM 1728 C C . GLU A 1 222 ? 6.190 -5.273 1.371 1.00 95.44 222 GLU A C 1
ATOM 1730 O O . GLU A 1 222 ? 6.638 -4.333 2.015 1.00 95.44 222 GLU A O 1
ATOM 1735 N N . LEU A 1 223 ? 4.904 -5.624 1.456 1.00 97.31 223 LEU A N 1
ATOM 1736 C CA . LEU A 1 223 ? 3.950 -4.930 2.319 1.00 97.31 223 LEU A CA 1
ATOM 1737 C C . LEU A 1 223 ? 4.364 -5.021 3.793 1.00 97.31 223 LEU A C 1
ATOM 1739 O O . LEU A 1 223 ? 4.399 -4.000 4.478 1.00 97.31 223 LEU A O 1
ATOM 1743 N N . ALA A 1 224 ? 4.702 -6.221 4.278 1.00 97.56 224 ALA A N 1
ATOM 1744 C CA . ALA A 1 224 ? 5.155 -6.403 5.655 1.00 97.56 224 ALA A CA 1
ATOM 1745 C C . ALA A 1 224 ? 6.461 -5.645 5.918 1.00 97.56 224 ALA A C 1
ATOM 1747 O O . ALA A 1 224 ? 6.555 -4.922 6.910 1.00 97.56 224 ALA A O 1
ATOM 1748 N N . LEU A 1 225 ? 7.423 -5.729 4.996 1.00 96.69 225 LEU A N 1
ATOM 1749 C CA . LEU A 1 225 ? 8.665 -4.972 5.085 1.00 96.69 225 LEU A CA 1
ATOM 1750 C C . LEU A 1 225 ? 8.393 -3.470 5.214 1.00 96.69 225 LEU A C 1
ATOM 1752 O O . LEU A 1 225 ? 8.912 -2.842 6.132 1.00 96.69 225 LEU A O 1
ATOM 1756 N N . GLN A 1 226 ? 7.566 -2.898 4.332 1.00 96.88 226 GLN A N 1
ATOM 1757 C CA . GLN A 1 226 ? 7.256 -1.468 4.354 1.00 96.88 226 GLN A CA 1
ATOM 1758 C C . GLN A 1 226 ? 6.534 -1.052 5.640 1.00 96.88 226 GLN A C 1
ATOM 1760 O O . GLN A 1 226 ? 6.837 0.003 6.190 1.00 96.88 226 GLN A O 1
ATOM 1765 N N . MET A 1 227 ? 5.653 -1.894 6.190 1.00 97.06 227 MET A N 1
ATOM 1766 C CA . MET A 1 227 ? 5.053 -1.641 7.505 1.00 97.06 227 MET A CA 1
ATOM 1767 C C . MET A 1 227 ? 6.111 -1.598 8.621 1.00 97.06 227 MET A C 1
ATOM 1769 O O . MET A 1 227 ? 6.044 -0.714 9.475 1.00 97.06 227 MET A O 1
ATOM 1773 N N . VAL A 1 228 ? 7.104 -2.495 8.596 1.00 97.06 228 VAL A N 1
ATOM 1774 C CA . VAL A 1 228 ? 8.194 -2.551 9.589 1.00 97.06 228 VAL A CA 1
ATOM 1775 C C . VAL A 1 228 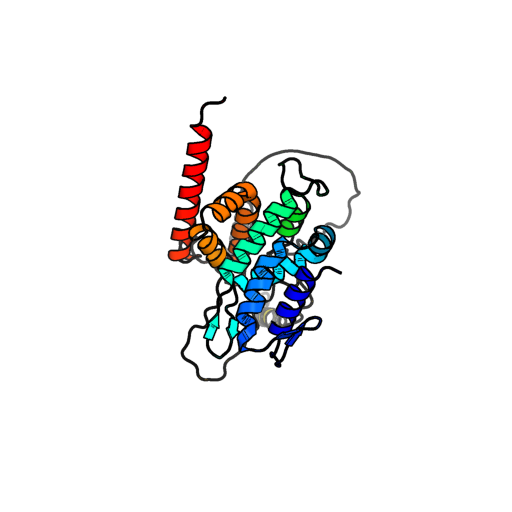? 9.131 -1.347 9.494 1.00 97.06 228 VAL A C 1
ATOM 1777 O O . VAL A 1 228 ? 9.475 -0.767 10.522 1.00 97.06 228 VAL A O 1
ATOM 1780 N N . VAL A 1 229 ? 9.539 -0.957 8.282 1.00 96.19 229 VAL A N 1
ATOM 1781 C CA . VAL A 1 229 ? 10.523 0.125 8.076 1.00 96.19 229 VAL A CA 1
ATOM 1782 C C . VAL A 1 229 ? 9.895 1.516 7.962 1.00 96.19 229 VAL A C 1
ATOM 1784 O O . VAL A 1 229 ? 10.616 2.503 7.820 1.00 96.19 229 VAL A O 1
ATOM 1787 N N . SER A 1 230 ? 8.564 1.613 8.012 1.00 95.38 230 SER A N 1
ATOM 1788 C CA . SER A 1 230 ? 7.849 2.884 7.891 1.00 95.38 230 SER A CA 1
ATOM 1789 C C . SER A 1 230 ? 8.241 3.890 8.976 1.00 95.38 230 SER A C 1
ATOM 1791 O O . SER A 1 230 ? 8.479 3.552 10.139 1.00 95.38 230 SER A O 1
ATOM 1793 N N . THR A 1 231 ? 8.283 5.168 8.593 1.00 94.25 231 THR A N 1
ATOM 1794 C CA . THR A 1 231 ? 8.512 6.267 9.537 1.00 94.25 231 THR A CA 1
ATOM 1795 C C . THR A 1 231 ? 7.374 6.349 10.555 1.00 94.25 231 THR A C 1
ATOM 1797 O O . THR A 1 231 ? 6.255 5.910 10.286 1.00 94.25 231 THR A O 1
ATOM 1800 N N . ASN A 1 232 ? 7.621 6.956 11.721 1.00 91.56 232 ASN A N 1
ATOM 1801 C CA . ASN A 1 232 ? 6.622 6.998 12.794 1.00 91.56 232 ASN A CA 1
ATOM 1802 C C . ASN A 1 232 ? 5.276 7.607 12.346 1.00 91.56 232 ASN A C 1
ATOM 1804 O O . ASN A 1 232 ? 4.224 7.055 12.644 1.00 91.56 232 ASN A O 1
ATOM 1808 N N . MET A 1 233 ? 5.310 8.683 11.553 1.00 92.19 233 MET A N 1
ATOM 1809 C CA . MET A 1 233 ? 4.107 9.343 11.023 1.00 92.19 233 MET A CA 1
ATOM 1810 C C . MET A 1 233 ? 3.291 8.437 10.083 1.00 92.19 233 MET A C 1
ATOM 1812 O O . MET A 1 233 ? 2.059 8.394 10.136 1.00 92.19 233 MET A O 1
ATOM 1816 N N . VAL A 1 234 ? 3.973 7.694 9.207 1.00 95.44 234 VAL A N 1
ATOM 1817 C CA . VAL A 1 234 ? 3.325 6.752 8.282 1.00 95.44 234 VAL A CA 1
ATOM 1818 C C . VAL A 1 234 ? 2.757 5.577 9.071 1.00 95.44 234 VAL A C 1
ATOM 1820 O O . VAL A 1 234 ? 1.601 5.204 8.879 1.00 95.44 234 VAL A O 1
ATOM 1823 N N . ARG A 1 235 ? 3.536 5.053 10.020 1.00 93.94 235 ARG A N 1
ATOM 1824 C CA . ARG A 1 235 ? 3.159 3.955 10.908 1.00 93.94 235 ARG A CA 1
ATOM 1825 C C . ARG A 1 235 ? 1.898 4.256 11.720 1.00 93.94 235 ARG A C 1
ATOM 1827 O O . ARG A 1 235 ? 1.016 3.408 11.804 1.00 93.94 235 ARG A O 1
ATOM 1834 N N . GLU A 1 236 ? 1.762 5.468 12.254 1.00 92.75 236 GLU A N 1
ATOM 1835 C CA . GLU A 1 236 ? 0.547 5.898 12.962 1.00 92.75 236 GLU A CA 1
ATOM 1836 C C . GLU A 1 236 ? -0.700 5.835 12.064 1.00 92.75 236 GLU A C 1
ATOM 1838 O O . GLU A 1 236 ? -1.744 5.323 12.474 1.00 92.75 236 GLU A O 1
ATOM 1843 N N . ASN A 1 237 ? -0.597 6.286 10.808 1.00 94.62 237 ASN A N 1
ATOM 1844 C CA . ASN A 1 237 ? -1.700 6.192 9.847 1.00 94.62 237 ASN A CA 1
ATOM 1845 C C . ASN A 1 237 ? -2.000 4.740 9.452 1.00 94.62 237 ASN A C 1
ATOM 1847 O O . ASN A 1 237 ? -3.168 4.360 9.344 1.00 94.62 237 ASN A O 1
ATOM 1851 N N . VAL A 1 238 ? -0.964 3.916 9.276 1.00 95.38 238 VAL A N 1
ATOM 1852 C CA . VAL A 1 238 ? -1.110 2.476 9.028 1.00 95.38 238 VAL A CA 1
ATOM 1853 C C . VAL A 1 238 ? -1.893 1.823 10.161 1.00 95.38 238 VAL A C 1
ATOM 1855 O O . VAL A 1 238 ? -2.834 1.083 9.890 1.00 95.38 238 VAL A O 1
ATOM 1858 N N . PHE A 1 239 ? -1.575 2.132 11.422 1.00 91.88 239 PHE A N 1
ATOM 1859 C CA . PHE A 1 239 ? -2.285 1.568 12.570 1.00 91.88 239 PHE A CA 1
ATOM 1860 C C . PHE A 1 239 ? -3.705 2.102 12.728 1.00 91.88 239 PHE A C 1
ATOM 1862 O O . PHE A 1 239 ? -4.615 1.331 13.035 1.00 91.88 239 PHE A O 1
ATOM 1869 N N . LYS A 1 240 ? -3.941 3.381 12.420 1.00 92.25 240 LYS A N 1
ATOM 1870 C CA . LYS A 1 240 ? -5.296 3.950 12.398 1.00 92.25 240 LYS A CA 1
ATOM 1871 C C . LYS A 1 240 ? -6.218 3.218 11.414 1.00 92.25 240 LYS A C 1
ATOM 1873 O O . LYS A 1 240 ? -7.406 3.059 11.689 1.00 92.25 240 LYS A O 1
ATOM 1878 N N . TYR A 1 241 ? -5.679 2.742 10.291 1.00 94.50 241 TYR A N 1
ATOM 1879 C CA . TYR A 1 241 ? -6.428 2.013 9.261 1.00 94.50 241 TYR A CA 1
ATOM 1880 C C . TYR A 1 241 ? -5.933 0.573 9.080 1.00 94.50 241 TYR A C 1
ATOM 1882 O O . TYR A 1 241 ? -5.980 0.030 7.976 1.00 94.50 241 TYR A O 1
ATOM 1890 N N . VAL A 1 242 ? -5.489 -0.066 10.170 1.00 94.56 242 VAL A N 1
ATOM 1891 C CA . VAL A 1 242 ? -4.789 -1.365 10.131 1.00 94.56 242 VAL A CA 1
ATOM 1892 C C . VAL A 1 242 ? -5.607 -2.480 9.486 1.00 94.56 242 VAL A C 1
ATOM 1894 O O . VAL A 1 242 ? -5.045 -3.354 8.831 1.00 94.56 242 VAL A O 1
ATOM 1897 N N . TRP A 1 243 ? -6.938 -2.419 9.603 1.00 95.12 243 TRP A N 1
ATOM 1898 C CA . TRP A 1 243 ? -7.855 -3.376 8.983 1.00 95.12 243 TRP A CA 1
ATOM 1899 C C . TRP A 1 243 ? -7.608 -3.508 7.472 1.00 95.12 243 TRP A C 1
ATOM 1901 O O . TRP A 1 243 ? -7.601 -4.618 6.950 1.00 95.12 243 TRP A O 1
ATOM 1911 N N . PHE A 1 244 ? -7.337 -2.395 6.781 1.00 97.12 244 PHE A N 1
ATOM 1912 C CA . PHE A 1 244 ? -7.112 -2.374 5.337 1.00 97.12 244 PHE A CA 1
ATOM 1913 C C . PHE A 1 244 ? -5.817 -3.110 4.983 1.00 97.12 244 PHE A C 1
ATOM 1915 O O . PHE A 1 244 ? -5.808 -4.002 4.136 1.00 97.12 244 PHE A O 1
ATOM 1922 N N . PHE A 1 245 ? -4.727 -2.784 5.681 1.00 97.31 245 PHE A N 1
ATOM 1923 C CA . PHE A 1 245 ? -3.409 -3.366 5.426 1.00 97.31 245 PHE A CA 1
ATOM 1924 C C . PHE A 1 245 ? -3.340 -4.844 5.818 1.00 97.31 245 PHE A C 1
ATOM 1926 O O . PHE A 1 245 ? -2.772 -5.645 5.080 1.00 97.31 245 PHE A O 1
ATOM 1933 N N . PHE A 1 246 ? -3.962 -5.236 6.932 1.00 96.94 246 PHE A N 1
ATOM 1934 C CA . PHE A 1 246 ? -4.027 -6.638 7.345 1.00 96.94 246 PHE A CA 1
ATOM 1935 C C . PHE A 1 246 ? -4.877 -7.485 6.399 1.00 96.94 246 PHE A C 1
ATOM 1937 O O . PHE A 1 246 ? -4.476 -8.603 6.075 1.00 96.94 246 PHE A O 1
ATOM 1944 N N . GLU A 1 247 ? -6.005 -6.973 5.897 1.00 96.00 247 GLU A N 1
ATOM 1945 C CA . GLU A 1 247 ? -6.781 -7.703 4.892 1.00 96.00 247 GLU A CA 1
ATOM 1946 C C . GLU A 1 247 ? -5.988 -7.886 3.586 1.00 96.00 247 GLU A C 1
ATOM 1948 O O . GLU A 1 247 ? -5.961 -8.994 3.044 1.00 96.00 247 GLU A O 1
ATOM 1953 N N . LEU A 1 248 ? -5.279 -6.854 3.108 1.00 96.56 248 LEU A N 1
ATOM 1954 C CA . LEU A 1 248 ? -4.391 -6.975 1.942 1.00 96.56 248 LEU A CA 1
ATOM 1955 C C . LEU A 1 248 ? -3.274 -8.001 2.166 1.00 96.56 248 LEU A C 1
ATOM 1957 O O . LEU A 1 248 ? -2.993 -8.822 1.287 1.00 96.56 248 LEU A O 1
ATOM 1961 N N . LEU A 1 249 ? -2.653 -7.979 3.345 1.00 96.81 249 LEU A N 1
ATOM 1962 C CA . LEU A 1 249 ? -1.586 -8.899 3.722 1.00 96.81 249 LEU A CA 1
ATOM 1963 C C . LEU A 1 249 ? -2.080 -10.350 3.717 1.00 96.81 249 LEU A C 1
ATOM 1965 O O . LEU A 1 249 ? -1.508 -11.199 3.038 1.00 96.81 249 LEU A O 1
ATOM 1969 N N . VAL A 1 250 ? -3.196 -10.635 4.390 1.00 95.19 250 VAL A N 1
ATOM 1970 C CA . VAL A 1 250 ? -3.762 -11.990 4.458 1.00 95.19 250 VAL A CA 1
ATOM 1971 C C . VAL A 1 250 ? -4.205 -12.484 3.079 1.00 95.19 250 VAL A C 1
ATOM 1973 O O . VAL A 1 250 ? -3.936 -13.634 2.725 1.00 95.19 250 VAL A O 1
ATOM 1976 N N . LYS A 1 251 ? -4.850 -11.634 2.271 1.00 94.19 251 LYS A N 1
ATOM 1977 C CA . LYS A 1 251 ? -5.302 -12.029 0.929 1.00 94.19 251 LYS A CA 1
ATOM 1978 C C . LYS A 1 251 ? -4.141 -12.312 -0.016 1.00 94.19 251 LYS A C 1
ATOM 1980 O O . LYS A 1 251 ? -4.148 -13.337 -0.693 1.00 94.19 251 LYS A O 1
ATOM 1985 N N . SER A 1 252 ? -3.114 -11.468 -0.017 1.00 93.75 252 SER A N 1
ATOM 1986 C CA . SER A 1 252 ? -1.917 -11.694 -0.835 1.00 93.75 252 SER A CA 1
ATOM 1987 C C . SER A 1 252 ? -1.098 -12.908 -0.373 1.00 93.75 252 SER A C 1
ATOM 1989 O O . SER A 1 252 ? -0.535 -13.617 -1.208 1.00 93.75 252 SER A O 1
ATOM 1991 N N . MET A 1 253 ? -1.084 -13.222 0.928 1.00 93.25 253 MET A N 1
ATOM 1992 C CA . MET A 1 253 ? -0.533 -14.482 1.445 1.00 93.25 253 MET A CA 1
ATOM 1993 C C . MET A 1 253 ? -1.317 -15.699 0.936 1.00 93.25 253 MET A C 1
ATOM 1995 O O . MET A 1 253 ? -0.714 -16.681 0.502 1.00 93.25 253 MET A O 1
ATOM 1999 N N . ALA A 1 254 ? -2.653 -15.650 0.980 1.00 90.75 254 ALA A N 1
ATOM 2000 C CA . ALA A 1 254 ? -3.507 -16.733 0.495 1.00 90.75 254 ALA A CA 1
ATOM 2001 C C . ALA A 1 254 ? -3.330 -16.958 -1.013 1.00 90.75 254 ALA A C 1
ATOM 2003 O O . ALA A 1 254 ? -3.152 -18.094 -1.454 1.00 90.75 254 ALA A O 1
ATOM 2004 N N . GLN A 1 255 ? -3.301 -15.871 -1.787 1.00 89.06 255 GLN A N 1
ATOM 2005 C CA . GLN A 1 255 ? -3.054 -15.913 -3.223 1.00 89.06 255 GLN A CA 1
ATOM 2006 C C . GLN A 1 255 ? -1.679 -16.510 -3.547 1.00 89.06 255 GLN A C 1
ATOM 2008 O O . GLN A 1 255 ? -1.580 -17.378 -4.409 1.00 89.06 255 GLN A O 1
ATOM 2013 N N . TYR A 1 256 ? -0.630 -16.117 -2.821 1.00 88.31 256 TYR A N 1
ATOM 2014 C CA . TYR A 1 256 ? 0.708 -16.682 -2.994 1.00 88.31 256 TYR A CA 1
ATOM 2015 C C . TYR A 1 256 ? 0.749 -18.195 -2.746 1.00 88.31 256 TYR A C 1
ATOM 2017 O O . TYR A 1 256 ? 1.298 -18.940 -3.556 1.00 88.31 256 TYR A O 1
ATOM 2025 N N . VAL A 1 257 ? 0.150 -18.665 -1.646 1.00 88.81 257 VAL A N 1
ATOM 2026 C CA . VAL A 1 257 ? 0.120 -20.101 -1.318 1.00 88.81 257 VAL A CA 1
ATOM 2027 C C . VAL A 1 257 ? -0.618 -20.901 -2.389 1.00 88.81 257 VAL A C 1
ATOM 2029 O O . VAL A 1 257 ? -0.190 -22.010 -2.704 1.00 88.81 257 VAL A O 1
ATOM 2032 N N . HIS A 1 258 ? -1.695 -20.344 -2.948 1.00 84.75 258 HIS A N 1
ATOM 2033 C CA . HIS A 1 258 ? -2.441 -20.971 -4.034 1.00 84.75 258 HIS A CA 1
ATOM 2034 C C . HIS A 1 258 ? -1.633 -21.036 -5.335 1.00 84.75 258 HIS A C 1
ATOM 2036 O O . HIS A 1 258 ? -1.558 -22.095 -5.943 1.00 84.75 258 HIS A O 1
ATOM 2042 N N . ILE A 1 259 ? -1.001 -19.929 -5.739 1.00 80.56 259 ILE A N 1
ATOM 2043 C CA . ILE A 1 259 ? -0.253 -19.839 -7.003 1.00 80.56 259 ILE A CA 1
ATOM 2044 C C . ILE A 1 259 ? 0.985 -20.740 -7.001 1.00 80.56 259 ILE A C 1
ATOM 2046 O O . ILE A 1 259 ? 1.291 -21.360 -8.013 1.00 80.56 259 ILE A O 1
ATOM 2050 N N . VAL A 1 260 ? 1.712 -20.815 -5.884 1.00 76.88 260 VAL A N 1
ATOM 2051 C CA . VAL A 1 260 ? 2.957 -21.603 -5.800 1.00 76.88 260 VAL A CA 1
ATOM 2052 C C . VAL A 1 260 ? 2.683 -23.077 -5.462 1.00 76.88 260 VAL A C 1
ATOM 2054 O O . VAL A 1 260 ? 3.609 -23.822 -5.161 1.00 76.88 260 VAL A O 1
ATOM 2057 N N . ASP A 1 261 ? 1.412 -23.494 -5.463 1.00 68.38 261 ASP A N 1
ATOM 2058 C CA . ASP A 1 261 ? 0.949 -24.841 -5.108 1.00 68.38 261 ASP A CA 1
ATOM 2059 C C . ASP A 1 261 ? 1.573 -25.388 -3.807 1.00 68.38 261 ASP A C 1
ATOM 2061 O O . ASP A 1 261 ? 1.812 -26.577 -3.606 1.00 68.38 261 ASP A O 1
ATOM 2065 N N . LYS A 1 262 ? 1.840 -24.493 -2.847 1.00 62.06 262 LYS A N 1
ATOM 2066 C CA . LYS A 1 262 ? 2.411 -24.857 -1.539 1.00 62.06 262 LYS A CA 1
ATOM 2067 C C . LYS A 1 262 ? 1.350 -25.428 -0.594 1.00 62.06 262 LYS A C 1
ATOM 2069 O O . LYS A 1 262 ? 1.497 -25.334 0.630 1.00 62.06 262 LYS A O 1
ATOM 2074 N N . GLN A 1 263 ? 0.260 -25.976 -1.127 1.00 61.91 263 GLN A N 1
ATOM 2075 C CA . GLN A 1 263 ? -0.822 -26.524 -0.313 1.00 61.91 263 GLN A CA 1
ATOM 2076 C C . GLN A 1 263 ? -0.366 -27.789 0.423 1.00 61.91 263 GLN A C 1
ATOM 2078 O O . GLN A 1 263 ? -0.631 -27.910 1.621 1.00 61.91 263 GLN A O 1
ATOM 2083 N N . GLU A 1 264 ? 0.444 -28.617 -0.240 1.00 62.25 264 GLU A N 1
ATOM 2084 C CA . GLU A 1 264 ? 1.036 -29.849 0.307 1.00 62.25 264 GLU A CA 1
ATOM 2085 C C . GLU A 1 264 ? 2.268 -29.593 1.200 1.00 62.25 264 GLU A C 1
ATOM 2087 O O . GLU A 1 264 ? 2.741 -30.467 1.925 1.00 62.25 264 GLU A O 1
ATOM 2092 N N . VAL A 1 265 ? 2.782 -28.359 1.213 1.00 72.00 265 VAL A N 1
ATOM 2093 C CA . VAL A 1 265 ? 3.911 -27.951 2.057 1.00 72.00 265 VAL A CA 1
ATOM 2094 C C . VAL A 1 265 ? 3.417 -27.613 3.469 1.00 72.00 265 VAL A C 1
ATOM 2096 O O . VAL A 1 265 ? 2.408 -26.914 3.647 1.00 72.00 265 VAL A O 1
ATOM 2099 N N . THR A 1 266 ? 4.152 -28.058 4.498 1.00 77.75 266 THR A N 1
ATOM 2100 C CA . THR A 1 266 ? 3.811 -27.766 5.903 1.00 77.75 266 THR A CA 1
ATOM 2101 C C . THR A 1 266 ? 3.643 -26.261 6.128 1.00 77.75 266 THR A C 1
ATOM 2103 O O . THR A 1 266 ? 4.401 -25.453 5.591 1.00 77.75 266 THR A O 1
ATOM 2106 N N . ARG A 1 267 ? 2.668 -25.848 6.953 1.00 78.38 267 ARG A N 1
ATOM 2107 C CA . ARG A 1 267 ? 2.356 -24.416 7.162 1.00 78.38 267 ARG A CA 1
ATOM 2108 C C . ARG A 1 267 ? 3.586 -23.581 7.537 1.00 78.38 267 ARG A C 1
ATOM 2110 O O . ARG A 1 267 ? 3.724 -22.456 7.065 1.00 78.38 267 ARG A O 1
ATOM 2117 N N . ARG A 1 268 ? 4.495 -24.146 8.341 1.00 77.44 268 ARG A N 1
ATOM 2118 C CA . ARG A 1 268 ? 5.702 -23.468 8.839 1.00 77.44 268 ARG A CA 1
ATOM 2119 C C . ARG A 1 268 ? 6.715 -23.143 7.737 1.00 77.44 268 ARG A C 1
ATOM 2121 O O . ARG A 1 268 ? 7.473 -22.191 7.904 1.00 77.44 268 ARG A O 1
ATOM 2128 N N . SER A 1 269 ? 6.730 -23.875 6.624 1.00 82.31 269 SER A N 1
ATOM 2129 C CA . SER A 1 269 ? 7.687 -23.688 5.521 1.00 82.31 269 SER A CA 1
ATOM 2130 C C . SER A 1 269 ? 7.106 -22.953 4.307 1.00 82.31 269 SER A C 1
ATOM 2132 O O . SER A 1 269 ? 7.794 -22.793 3.303 1.00 82.31 269 SER A O 1
ATOM 2134 N N . ARG A 1 270 ? 5.857 -22.470 4.378 1.00 88.00 270 ARG A N 1
ATOM 2135 C CA . ARG A 1 270 ? 5.210 -21.770 3.251 1.00 88.00 270 ARG A CA 1
ATOM 2136 C C . ARG A 1 270 ? 5.829 -20.404 2.950 1.00 88.00 270 ARG A C 1
ATOM 2138 O O . ARG A 1 270 ? 5.893 -20.028 1.783 1.00 88.00 270 ARG A O 1
ATOM 2145 N N . PHE A 1 271 ? 6.330 -19.720 3.980 1.00 91.19 271 PHE A N 1
ATOM 2146 C CA . PHE A 1 271 ? 6.895 -18.369 3.900 1.00 91.19 271 PHE A CA 1
ATOM 2147 C C . PHE A 1 271 ? 8.364 -18.322 4.340 1.00 91.19 271 PHE A C 1
ATOM 2149 O O . PHE A 1 271 ? 8.811 -19.185 5.111 1.00 91.19 271 PHE A O 1
ATOM 2156 N N . SER A 1 272 ? 9.096 -17.303 3.880 1.00 91.69 272 SER A N 1
ATOM 2157 C CA . SER A 1 272 ? 10.495 -17.064 4.255 1.00 91.69 272 SER A CA 1
ATOM 2158 C C . SER A 1 272 ? 10.638 -16.752 5.753 1.00 91.69 272 SER A C 1
ATOM 2160 O O . SER A 1 272 ? 9.678 -16.360 6.416 1.00 91.69 272 SER A O 1
ATOM 2162 N N . ASN A 1 273 ? 11.831 -16.966 6.320 1.00 93.50 273 ASN A N 1
ATOM 2163 C CA . ASN A 1 273 ? 12.083 -16.612 7.724 1.00 93.50 273 ASN A CA 1
ATOM 2164 C C . ASN A 1 273 ? 12.074 -15.095 7.921 1.00 93.50 273 ASN A C 1
ATOM 2166 O O . ASN A 1 273 ? 11.405 -14.627 8.831 1.00 93.50 273 ASN A O 1
ATOM 2170 N N . ARG A 1 274 ? 12.674 -14.345 6.986 1.00 95.00 274 ARG A N 1
ATOM 2171 C CA . ARG A 1 274 ? 12.643 -12.877 6.969 1.00 95.00 274 ARG A CA 1
ATOM 2172 C C . ARG A 1 274 ? 11.218 -12.334 7.079 1.00 95.00 274 ARG A C 1
ATOM 2174 O O . ARG A 1 274 ? 10.939 -11.535 7.959 1.00 95.00 274 ARG A O 1
ATOM 2181 N N . PHE A 1 275 ? 10.298 -12.841 6.256 1.00 95.25 275 PHE A N 1
ATOM 2182 C CA . PHE A 1 275 ? 8.897 -12.438 6.337 1.00 95.25 275 PHE A CA 1
ATOM 2183 C C . PHE A 1 275 ? 8.265 -12.756 7.698 1.00 95.25 275 PHE A C 1
ATOM 2185 O O . PHE A 1 275 ? 7.509 -11.952 8.229 1.00 95.25 275 PHE A O 1
ATOM 2192 N N . LYS A 1 276 ? 8.561 -13.918 8.295 1.00 95.31 276 LYS A N 1
ATOM 2193 C CA . LYS A 1 276 ? 8.036 -14.264 9.630 1.00 95.31 276 LYS A CA 1
ATOM 2194 C C . LYS A 1 276 ? 8.559 -13.314 10.707 1.00 95.31 276 LYS A C 1
ATOM 2196 O O . LYS A 1 276 ? 7.798 -12.976 11.611 1.00 95.31 276 LYS A O 1
ATOM 2201 N N . ASP A 1 277 ? 9.811 -12.881 10.599 1.00 97.19 277 ASP A N 1
ATOM 2202 C CA . ASP A 1 277 ? 10.412 -11.907 11.511 1.00 97.19 277 ASP A CA 1
ATOM 2203 C C . ASP A 1 277 ? 9.753 -10.525 11.353 1.00 97.19 277 ASP A C 1
ATOM 2205 O O . ASP A 1 277 ? 9.415 -9.885 12.354 1.00 97.19 277 ASP A O 1
ATOM 2209 N N . ASP A 1 278 ? 9.461 -10.111 10.113 1.00 97.56 278 ASP A N 1
ATOM 2210 C CA . ASP A 1 278 ? 8.698 -8.890 9.827 1.00 97.56 278 ASP A CA 1
ATOM 2211 C C . ASP A 1 278 ? 7.288 -8.960 10.449 1.00 97.56 278 ASP A C 1
ATOM 2213 O O . ASP A 1 278 ? 6.859 -8.035 11.140 1.00 97.56 278 ASP A O 1
ATOM 2217 N N . ILE A 1 279 ? 6.580 -10.090 10.298 1.00 96.94 279 ILE A N 1
ATOM 2218 C CA . ILE A 1 279 ? 5.264 -10.314 10.924 1.00 96.94 279 ILE A CA 1
ATOM 2219 C C . ILE A 1 279 ? 5.347 -10.262 12.451 1.00 96.94 279 ILE A C 1
ATOM 2221 O O . ILE A 1 279 ? 4.515 -9.611 13.083 1.00 96.94 279 ILE A O 1
ATOM 2225 N N . SER A 1 280 ? 6.339 -10.925 13.051 1.00 97.25 280 SER A N 1
ATOM 2226 C CA . SER A 1 280 ? 6.560 -10.891 14.501 1.00 97.25 280 SER A CA 1
ATOM 2227 C C . SER A 1 280 ? 6.745 -9.453 14.988 1.00 97.25 280 SER A C 1
ATOM 2229 O O . SER A 1 280 ? 6.104 -9.024 15.947 1.00 97.25 280 SER A O 1
ATOM 2231 N N . THR A 1 281 ? 7.544 -8.668 14.263 1.00 97.19 281 THR A N 1
ATOM 2232 C CA . THR A 1 281 ? 7.775 -7.251 14.555 1.00 97.19 281 THR A CA 1
ATOM 2233 C C . THR A 1 281 ? 6.479 -6.444 14.488 1.00 97.19 281 THR A C 1
ATOM 2235 O O . THR A 1 281 ? 6.157 -5.739 15.444 1.00 97.19 281 THR A O 1
ATOM 2238 N N . ILE A 1 282 ? 5.690 -6.593 13.417 1.00 96.31 282 ILE A N 1
ATOM 2239 C CA . ILE A 1 282 ? 4.392 -5.915 13.269 1.00 96.31 282 ILE A CA 1
ATOM 2240 C C . ILE A 1 282 ? 3.459 -6.261 14.434 1.00 96.31 282 ILE A C 1
ATOM 2242 O O . ILE A 1 282 ? 2.872 -5.363 15.037 1.00 96.31 282 ILE A O 1
ATOM 2246 N N . VAL A 1 283 ? 3.335 -7.545 14.781 1.00 95.31 283 VAL A N 1
ATOM 2247 C CA . VAL A 1 283 ? 2.469 -8.003 15.878 1.00 95.31 283 VAL A CA 1
ATOM 2248 C C . VAL A 1 283 ? 2.927 -7.433 17.216 1.00 95.31 283 VAL A C 1
ATOM 2250 O O . VAL A 1 283 ? 2.090 -6.964 17.987 1.00 95.31 283 VAL A O 1
ATOM 2253 N N . ASN A 1 284 ? 4.233 -7.418 17.486 1.00 95.50 284 ASN A N 1
ATOM 2254 C CA . ASN A 1 284 ? 4.778 -6.865 18.724 1.00 95.50 284 ASN A CA 1
ATOM 2255 C C . ASN A 1 284 ? 4.502 -5.363 18.834 1.00 95.50 284 ASN A C 1
ATOM 2257 O O . ASN A 1 284 ? 4.055 -4.902 19.887 1.00 95.50 284 ASN A O 1
ATOM 2261 N N . VAL A 1 285 ? 4.699 -4.605 17.750 1.00 92.62 285 VAL A N 1
ATOM 2262 C CA . VAL A 1 285 ? 4.417 -3.163 17.736 1.00 92.62 285 VAL A CA 1
ATOM 2263 C C . VAL A 1 285 ? 2.927 -2.909 17.956 1.00 92.62 285 VAL A C 1
ATOM 2265 O O . VAL A 1 285 ? 2.573 -2.167 18.864 1.00 92.62 285 VAL A O 1
ATOM 2268 N N . VAL A 1 286 ? 2.043 -3.583 17.212 1.00 90.88 286 VAL A N 1
ATOM 2269 C CA . VAL A 1 286 ? 0.585 -3.431 17.374 1.00 90.88 286 VAL A CA 1
ATOM 2270 C C . VAL A 1 286 ? 0.130 -3.806 18.784 1.00 90.88 286 VAL A C 1
ATOM 2272 O O . VAL A 1 286 ? -0.682 -3.101 19.376 1.00 90.88 286 VAL A O 1
ATOM 2275 N N . THR A 1 287 ? 0.670 -4.884 19.352 1.00 91.69 287 THR A N 1
ATOM 2276 C CA . THR A 1 287 ? 0.352 -5.306 20.726 1.00 91.69 287 THR A CA 1
ATOM 2277 C C . THR A 1 287 ? 0.780 -4.246 21.739 1.00 91.69 287 THR A C 1
ATOM 2279 O O . THR A 1 287 ? 0.032 -3.944 22.669 1.00 91.69 287 THR A O 1
ATOM 2282 N N . SER A 1 288 ? 1.953 -3.646 21.536 1.00 91.25 288 SER A N 1
ATOM 2283 C CA . SER A 1 288 ? 2.484 -2.592 22.404 1.00 91.25 288 SER A CA 1
ATOM 2284 C C . SER A 1 288 ? 1.634 -1.321 22.325 1.00 91.25 288 SER A C 1
ATOM 2286 O O . SER A 1 288 ? 1.289 -0.754 23.359 1.00 91.25 288 SER A O 1
ATOM 2288 N N . GLU A 1 289 ? 1.223 -0.919 21.119 1.00 87.44 289 GLU A N 1
ATOM 2289 C CA . GLU A 1 289 ? 0.325 0.220 20.886 1.00 87.44 289 GLU A CA 1
ATOM 2290 C C . GLU A 1 289 ? -1.052 0.006 21.532 1.00 87.44 289 GLU A C 1
ATOM 2292 O O . GLU A 1 289 ? -1.560 0.885 22.228 1.00 87.44 289 GLU A O 1
ATOM 2297 N N . ILE A 1 290 ? -1.646 -1.184 21.380 1.00 87.88 290 ILE A N 1
ATOM 2298 C CA . ILE A 1 290 ? -2.916 -1.529 22.040 1.00 87.88 290 ILE A CA 1
ATOM 2299 C C . ILE A 1 290 ? -2.757 -1.478 23.564 1.00 87.88 290 ILE A C 1
ATOM 2301 O O . ILE A 1 290 ? -3.599 -0.896 24.246 1.00 87.88 290 ILE A O 1
ATOM 2305 N N . GLY A 1 291 ? -1.669 -2.035 24.103 1.00 89.75 291 GLY A N 1
ATOM 2306 C CA . GLY A 1 291 ? -1.366 -1.969 25.533 1.00 89.75 291 GLY A CA 1
ATOM 2307 C C . GLY A 1 291 ? -1.269 -0.529 26.041 1.00 89.75 291 GLY A C 1
ATOM 2308 O O . GLY A 1 291 ? -1.887 -0.191 27.049 1.00 89.75 291 GLY A O 1
ATOM 2309 N N . ALA A 1 292 ? -0.573 0.339 25.303 1.00 88.19 292 ALA A N 1
ATOM 2310 C CA . ALA A 1 292 ? -0.427 1.755 25.634 1.00 88.19 292 ALA A CA 1
ATOM 2311 C C . ALA A 1 292 ? -1.755 2.533 25.569 1.00 88.19 292 ALA A C 1
ATOM 2313 O O . ALA A 1 292 ? -1.966 3.469 26.344 1.00 88.19 292 ALA A O 1
ATOM 2314 N N . LEU A 1 293 ? -2.662 2.165 24.657 1.00 84.50 293 LEU A N 1
ATOM 2315 C CA . LEU A 1 293 ? -4.005 2.749 24.577 1.00 84.50 293 LEU A CA 1
ATOM 2316 C C . LEU A 1 293 ? -4.879 2.336 25.764 1.00 84.50 293 LEU A C 1
ATOM 2318 O O . LEU A 1 293 ? -5.600 3.174 26.300 1.00 84.50 293 LEU A O 1
ATOM 2322 N N . LEU A 1 294 ? -4.786 1.077 26.197 1.00 85.94 294 LEU A N 1
ATOM 2323 C CA . LEU A 1 294 ? -5.543 0.556 27.337 1.00 85.94 294 LEU A CA 1
ATOM 2324 C C . LEU A 1 294 ? -5.006 1.051 28.688 1.00 85.94 294 LEU A C 1
ATOM 2326 O O . LEU A 1 294 ? -5.768 1.151 29.644 1.00 85.94 294 LEU A O 1
ATOM 2330 N N . SER A 1 295 ? -3.715 1.386 28.779 1.00 81.50 295 SER A N 1
ATOM 2331 C CA . SER A 1 295 ? -3.106 1.918 30.004 1.00 81.50 295 SER A CA 1
ATOM 2332 C C . SER A 1 295 ? -3.338 3.418 30.220 1.00 81.50 295 SER A C 1
ATOM 2334 O O . SER A 1 295 ? -2.978 3.940 31.275 1.00 81.50 295 SER A O 1
ATOM 2336 N N . LYS A 1 296 ? -3.895 4.147 29.240 1.00 67.12 296 LYS A N 1
ATOM 2337 C CA . LYS A 1 296 ? -4.235 5.567 29.414 1.00 67.12 296 LYS A CA 1
ATOM 2338 C C . LYS A 1 296 ? -5.505 5.678 30.272 1.00 67.12 296 LYS A C 1
ATOM 2340 O O . LYS A 1 296 ? -6.537 5.152 29.861 1.00 67.12 296 LYS A O 1
ATOM 2345 N N . PRO A 1 297 ? -5.468 6.357 31.437 1.00 53.41 297 PRO A N 1
ATOM 2346 C CA . PRO A 1 297 ? -6.669 6.555 32.239 1.00 53.41 297 PRO A CA 1
ATOM 2347 C C . PRO A 1 297 ? -7.706 7.336 31.426 1.00 53.41 297 PRO A C 1
ATOM 2349 O O . PRO A 1 297 ? -7.363 8.314 30.755 1.00 53.41 297 PRO A O 1
ATOM 2352 N N . ALA A 1 298 ? -8.962 6.885 31.475 1.00 55.69 298 ALA A N 1
ATOM 2353 C CA . ALA A 1 298 ? -10.085 7.610 30.894 1.00 55.69 298 ALA A CA 1
ATOM 2354 C C . ALA A 1 298 ? -10.133 9.014 31.519 1.00 55.69 298 ALA A C 1
ATOM 2356 O O . ALA A 1 298 ? -10.199 9.140 32.743 1.00 55.69 298 ALA A O 1
ATOM 2357 N N . LYS A 1 299 ? -10.003 10.043 30.677 1.00 44.53 299 LYS A N 1
ATOM 2358 C CA . LYS A 1 299 ? -10.208 11.441 31.067 1.00 44.53 299 LYS A CA 1
ATOM 2359 C C . LYS A 1 299 ? -11.689 11.739 31.219 1.00 44.53 299 LYS A C 1
ATOM 2361 O O . LYS A 1 299 ? -12.461 11.214 30.385 1.00 44.53 299 LYS A O 1
#

Foldseek 3Di:
DWLLVQLQLQLLVCQVDDRDAQRDRPNDTRGLVCSVVSNLVSLQCLLVTDPVVCLVCVLVLLLSLLCLLQDFGQGPNDTHRCNLSSLLSVLSSLLSQLPDPVFDADPVSHGPSLVVSLVPPLDDPPPPPPPPPPDDDDDDDDDDDDDDDPPPVPVPVVVVVVVPDDPDPDDPDDDDPVVVVVVVVPPDDDDDDDDDNLDPDPPDDDDDDDPDCPPRGQSLQSLLVSLLPPDPVSVVSCLVNVVSSVSVNVSSLVSQCVVVVCPVPDPVPSDDPSSVVSVVSNVVVSVVVVVVVVPDPDD

Secondary structure (DSSP, 8-state):
--HHHHHHHHHHHHHSS---SSEEETTEEE-HHHHHHHHHHHHHHGGGS-HHHHHHTHHHHHHHHHHHHH--EEETTEEE--HHHHHHHHHHHHHHHHH-SSS-B-TTS-BHHHHHHHHHTT-----------------------------TTSHHHHHTTSS-------------THHHHHHHHS---------TTS-----------------PPPHHHHHHHHHHH--HHHHHHHHHTHHHHHHHHHHHHHHHHHHTTTTSS-GGGSS-HHHHHHHHHHHHHHHHHHHHHHTSPP-

Sequence (299 aa):
QDNHLEKFLTLCHALEGPVTFPIRVLDQKITESSLEHDLKLSLIQLSSSRLEPLVLFLHLVLDKLFHLTVQPMMIGGQTVTFSQYTFESVVSIVSSLHNSKDLSKDQHGRNCLLASYVYYVFRLPEVQKDMYVAGGNMTDVRYNTVGRTSAASVGSKLAQTRTMSSSNPDIAGIQSADDEVKSIMSSKVSGRSSNRMSFFIESSNDTMGSTRPSGRKHFHEELALQMVVSTNMVRENVFKYVWFFFELLVKSMAQYVHIVDKQEVTRRSRFSNRFKDDISTIVNVVTSEIGALLSKPAK

Organism: Engystomops pustulosus (NCBI:txid76066)